Protein AF-A0A941HY91-F1 (afdb_monomer)

InterPro domains:
  IPR002146 ATP synthase, F0 complex, subunit b/b', bacterial/chloroplast [MF_01398] (27-167)
  IPR002146 ATP synthase, F0 complex, subunit b/b', bacterial/chloroplast [PF00430] (36-164)
  IPR050059 ATP synthase B chain [PTHR33445] (35-171)

Radius of gyration: 71.32 Å; Cα contacts (8 Å, |Δi|>4): 20; chains: 1; bounding box: 156×49×178 Å

Structure (mmCIF, N/CA/C/O backbone):
data_AF-A0A941HY91-F1
#
_entry.id   AF-A0A941HY91-F1
#
loop_
_atom_site.group_PDB
_atom_site.id
_atom_site.type_symbol
_atom_site.label_atom_id
_atom_site.label_alt_id
_atom_site.label_comp_id
_atom_site.label_asym_id
_atom_site.label_entity_id
_atom_site.label_seq_id
_atom_site.pdbx_PDB_ins_code
_atom_site.Cartn_x
_atom_site.Cartn_y
_atom_site.Cartn_z
_atom_site.occupancy
_atom_site.B_iso_or_equiv
_atom_site.auth_seq_id
_atom_site.auth_comp_id
_atom_site.auth_asym_id
_atom_site.auth_atom_id
_atom_site.pdbx_PDB_model_num
ATOM 1 N N . MET A 1 1 ? 98.495 40.345 -69.409 1.00 40.50 1 MET A N 1
ATOM 2 C CA . MET A 1 1 ? 99.257 39.123 -69.751 1.00 40.50 1 MET A CA 1
ATOM 3 C C . MET A 1 1 ? 99.454 38.389 -68.428 1.00 40.50 1 MET A C 1
ATOM 5 O O . MET A 1 1 ? 100.057 38.995 -67.561 1.00 40.50 1 MET A O 1
ATOM 9 N N . ALA A 1 2 ? 98.879 37.231 -68.111 1.00 38.88 2 ALA A N 1
ATOM 10 C CA . ALA A 1 2 ? 98.386 36.113 -68.909 1.00 38.88 2 ALA A CA 1
ATOM 11 C C . ALA A 1 2 ? 97.228 35.389 -68.172 1.00 38.88 2 ALA A C 1
ATOM 13 O O . ALA A 1 2 ? 97.227 35.339 -66.946 1.00 38.88 2 ALA A O 1
ATOM 14 N N . GLU A 1 3 ? 96.279 34.829 -68.922 1.00 50.84 3 GLU A N 1
ATOM 15 C CA . GLU A 1 3 ? 95.470 33.651 -68.525 1.00 50.84 3 GLU A CA 1
ATOM 16 C C . GLU A 1 3 ? 96.183 32.371 -69.073 1.00 50.84 3 GLU A C 1
ATOM 18 O O . GLU A 1 3 ? 97.158 32.597 -69.805 1.00 50.84 3 GLU A O 1
ATOM 23 N N . PRO A 1 4 ? 95.774 31.075 -68.875 1.00 57.28 4 PRO A N 1
ATOM 24 C CA . PRO A 1 4 ? 94.418 30.566 -68.543 1.00 57.28 4 PRO A CA 1
ATOM 25 C C . PRO A 1 4 ? 94.270 29.150 -67.866 1.00 57.28 4 PRO A C 1
ATOM 27 O O . PRO A 1 4 ? 95.255 28.494 -67.547 1.00 57.28 4 PRO A O 1
ATOM 30 N N . VAL A 1 5 ? 92.994 28.697 -67.764 1.00 45.06 5 VAL A N 1
ATOM 31 C CA . VAL A 1 5 ? 92.390 27.316 -67.704 1.00 45.06 5 VAL A CA 1
ATOM 32 C C . VAL A 1 5 ? 92.717 26.361 -66.526 1.00 45.06 5 VAL A C 1
ATOM 34 O O . VAL A 1 5 ? 93.758 26.504 -65.910 1.00 45.06 5 VAL A O 1
ATOM 37 N N . THR A 1 6 ? 91.926 25.363 -66.075 1.00 42.25 6 THR A N 1
ATOM 38 C CA . THR A 1 6 ? 90.779 24.502 -66.522 1.00 42.25 6 THR A CA 1
ATOM 39 C C . THR A 1 6 ? 90.296 23.731 -65.254 1.00 42.25 6 THR A C 1
ATOM 41 O O . THR A 1 6 ? 91.099 23.563 -64.344 1.00 42.25 6 THR A O 1
ATOM 44 N N . GLU A 1 7 ? 89.041 23.312 -65.018 1.00 36.31 7 GLU A N 1
ATOM 45 C CA . GLU A 1 7 ? 88.329 22.057 -65.410 1.00 36.31 7 GLU A CA 1
ATOM 46 C C . GLU A 1 7 ? 87.242 21.851 -64.304 1.00 36.31 7 GLU A C 1
ATOM 48 O O . GLU A 1 7 ? 87.472 22.262 -63.172 1.00 36.31 7 GLU A O 1
ATOM 53 N N . ALA A 1 8 ? 86.041 21.285 -64.443 1.00 34.91 8 ALA A N 1
ATOM 54 C CA . ALA A 1 8 ? 85.469 20.378 -65.422 1.00 34.91 8 ALA A CA 1
ATOM 55 C C . ALA A 1 8 ? 83.960 20.664 -65.578 1.00 34.91 8 ALA A C 1
ATOM 57 O O . ALA A 1 8 ? 83.207 20.712 -64.604 1.00 34.91 8 ALA A O 1
ATOM 58 N N . ALA A 1 9 ? 83.525 20.834 -66.825 1.00 31.94 9 ALA A N 1
ATOM 59 C CA . ALA A 1 9 ? 82.124 20.918 -67.207 1.00 31.94 9 ALA A CA 1
ATOM 60 C C . ALA A 1 9 ? 81.547 19.504 -67.376 1.00 31.94 9 ALA A C 1
ATOM 62 O O . ALA A 1 9 ? 82.084 18.690 -68.126 1.00 31.94 9 ALA A O 1
ATOM 63 N N . HIS A 1 10 ? 80.431 19.226 -66.701 1.00 36.72 10 HIS A N 1
ATOM 64 C CA . HIS A 1 10 ? 79.624 18.035 -66.942 1.00 36.72 10 HIS A CA 1
ATOM 65 C C . HIS A 1 10 ? 78.953 18.159 -68.317 1.00 36.72 10 HIS A C 1
ATOM 67 O O . HIS A 1 10 ? 78.062 18.984 -68.523 1.00 36.72 10 HIS A O 1
ATOM 73 N N . ALA A 1 11 ? 79.401 17.334 -69.258 1.00 33.12 11 ALA A N 1
ATOM 74 C CA . ALA A 1 11 ? 78.770 17.160 -70.553 1.00 33.12 11 ALA A CA 1
ATOM 75 C C . ALA A 1 11 ? 77.432 16.421 -70.385 1.00 33.12 11 ALA A C 1
ATOM 77 O O . ALA A 1 11 ? 77.403 15.223 -70.111 1.00 33.12 11 ALA A O 1
ATOM 78 N N . VAL A 1 12 ? 76.318 17.127 -70.589 1.00 36.03 12 VAL A N 1
ATOM 79 C CA . VAL A 1 12 ? 75.060 16.506 -71.016 1.00 36.03 12 VAL A CA 1
ATOM 80 C C . VAL A 1 12 ? 75.024 16.623 -72.531 1.00 36.03 12 VAL A C 1
ATOM 82 O O . VAL A 1 12 ? 74.855 17.705 -73.090 1.00 36.03 12 VAL A O 1
ATOM 85 N N . ALA A 1 13 ? 75.267 15.488 -73.180 1.00 33.69 13 ALA A N 1
ATOM 86 C CA . ALA A 1 13 ? 75.118 15.322 -74.611 1.00 33.69 13 ALA A CA 1
ATOM 87 C C . ALA A 1 13 ? 73.683 15.676 -75.021 1.00 33.69 13 ALA A C 1
ATOM 89 O O . ALA A 1 13 ? 72.713 15.156 -74.468 1.00 33.69 13 ALA A O 1
ATOM 90 N N . GLY A 1 14 ? 73.572 16.589 -75.982 1.00 36.09 14 GLY A N 1
ATOM 91 C CA . GLY A 1 14 ? 72.310 16.966 -76.587 1.00 36.09 14 GLY A CA 1
ATOM 92 C C . GLY A 1 14 ? 71.770 15.886 -77.519 1.00 36.09 14 GLY A C 1
ATOM 93 O O . GLY A 1 14 ? 72.517 15.206 -78.220 1.00 36.09 14 GLY A O 1
ATOM 94 N N . ALA A 1 15 ? 70.447 15.820 -77.583 1.00 30.89 15 ALA A N 1
ATOM 95 C CA . ALA A 1 15 ? 69.725 15.410 -78.773 1.00 30.89 15 ALA A CA 1
ATOM 96 C C . ALA A 1 15 ? 68.649 16.473 -79.016 1.00 30.89 15 ALA A C 1
ATOM 98 O O . ALA A 1 15 ? 67.695 16.596 -78.251 1.00 30.89 15 ALA A O 1
ATOM 99 N N . ALA A 1 16 ? 68.859 17.292 -80.045 1.00 40.28 16 ALA A N 1
ATOM 100 C CA . ALA A 1 16 ? 67.840 18.186 -80.567 1.00 40.28 16 ALA A CA 1
ATOM 101 C C . ALA A 1 16 ? 66.828 17.356 -81.370 1.00 40.28 16 ALA A C 1
ATOM 103 O O . ALA A 1 16 ? 67.223 16.580 -82.240 1.00 40.28 16 ALA A O 1
ATOM 104 N N . VAL A 1 17 ? 65.537 17.544 -81.097 1.00 40.66 17 VAL A N 1
ATOM 105 C CA . VAL A 1 17 ? 64.453 17.163 -82.008 1.00 40.66 17 VAL A CA 1
ATOM 106 C C . VAL A 1 17 ? 63.657 18.428 -82.313 1.00 40.66 17 VAL A C 1
ATOM 108 O O . VAL A 1 17 ? 63.289 19.175 -81.409 1.00 40.66 17 VAL A O 1
ATOM 111 N N . GLU A 1 18 ? 63.490 18.677 -83.609 1.00 38.12 18 GLU A N 1
ATOM 112 C CA . GLU A 1 18 ? 62.866 19.849 -84.214 1.00 38.12 18 GLU A CA 1
ATOM 113 C C . GLU A 1 18 ? 61.404 20.078 -83.807 1.00 38.12 18 GLU A C 1
ATOM 115 O O . GLU A 1 18 ? 60.610 19.148 -83.664 1.00 38.12 18 GLU A O 1
ATOM 120 N N . HIS A 1 19 ? 61.046 21.360 -83.710 1.00 45.59 19 HIS A N 1
ATOM 121 C CA . HIS A 1 19 ? 59.695 21.860 -83.488 1.00 45.59 19 HIS A CA 1
ATOM 122 C C . HIS A 1 19 ? 58.933 22.022 -84.815 1.00 45.59 19 HIS A C 1
ATOM 124 O O . HIS A 1 19 ? 59.211 22.935 -85.591 1.00 45.59 19 HIS A O 1
ATOM 130 N N . GLY A 1 20 ? 57.919 21.180 -85.038 1.00 39.66 20 GLY A N 1
ATOM 131 C CA . GLY A 1 20 ? 56.879 21.392 -86.050 1.00 39.66 20 GLY A CA 1
ATOM 132 C C . GLY A 1 20 ? 55.785 22.342 -85.544 1.00 39.66 20 GLY A C 1
ATOM 133 O O . GLY A 1 20 ? 55.382 22.279 -84.385 1.00 39.66 20 GLY A O 1
ATOM 134 N N . SER A 1 21 ? 55.327 23.250 -86.405 1.00 50.50 21 SER A N 1
ATOM 135 C CA . SER A 1 21 ? 54.394 24.331 -86.082 1.00 50.50 21 SER A CA 1
ATOM 136 C C . SER A 1 21 ? 52.995 23.841 -85.679 1.00 50.50 21 SER A C 1
ATOM 138 O O . SER A 1 21 ? 52.310 23.167 -86.444 1.00 50.50 21 SER A O 1
ATOM 140 N N . GLY A 1 22 ? 52.527 24.266 -84.498 1.00 56.22 22 GLY A N 1
ATOM 141 C CA . GLY A 1 22 ? 51.111 24.168 -84.131 1.00 56.22 22 GLY A CA 1
ATOM 142 C C . GLY A 1 22 ? 50.818 24.110 -82.632 1.00 56.22 22 GLY A C 1
ATOM 143 O O . GLY A 1 22 ? 50.443 23.062 -82.128 1.00 56.22 22 GLY A O 1
ATOM 144 N N . GLY A 1 23 ? 50.903 25.249 -81.936 1.00 63.03 23 GLY A N 1
ATOM 145 C CA . GLY A 1 23 ? 50.366 25.415 -80.576 1.00 63.03 23 GLY A CA 1
ATOM 146 C C . GLY A 1 23 ? 51.400 25.332 -79.449 1.00 63.03 23 GLY A C 1
ATOM 147 O O . GLY A 1 23 ? 52.483 24.781 -79.608 1.00 63.03 23 GLY A O 1
ATOM 148 N N . LEU A 1 24 ? 51.072 25.942 -78.303 1.00 70.00 24 LEU A N 1
ATOM 149 C CA . LEU A 1 24 ? 51.890 25.883 -77.087 1.00 70.00 24 LEU A CA 1
ATOM 150 C C . LEU A 1 24 ? 52.231 24.410 -76.773 1.00 70.00 24 LEU A C 1
ATOM 152 O O . LEU A 1 24 ? 51.298 23.614 -76.688 1.00 70.00 24 LEU A O 1
ATOM 156 N N . PRO A 1 25 ? 53.504 24.038 -76.525 1.00 67.25 25 PRO A N 1
ATOM 157 C CA . PRO A 1 25 ? 53.933 22.638 -76.358 1.00 67.25 25 PRO A CA 1
ATOM 158 C C . PRO A 1 25 ? 53.289 21.904 -75.166 1.00 67.25 25 PRO A C 1
ATOM 160 O O . PRO A 1 25 ? 53.437 20.698 -75.019 1.00 67.25 25 PRO A O 1
ATOM 163 N N . GLN A 1 26 ? 52.542 22.615 -74.318 1.00 62.12 26 GLN A N 1
ATOM 164 C CA . GLN A 1 26 ? 51.732 22.035 -73.247 1.00 62.12 26 GLN A CA 1
ATOM 165 C C . GLN A 1 26 ? 50.358 21.497 -73.718 1.00 62.12 26 GLN A C 1
ATOM 167 O O . GLN A 1 26 ? 49.765 20.675 -73.021 1.00 62.12 26 GLN A O 1
ATOM 172 N N . PHE A 1 27 ? 49.865 21.915 -74.894 1.00 69.25 27 PHE A N 1
ATOM 173 C CA . PHE A 1 27 ? 48.588 21.469 -75.478 1.00 69.25 27 PHE A CA 1
ATOM 174 C C . PHE A 1 27 ? 48.785 20.380 -76.540 1.00 69.25 27 PHE A C 1
ATOM 176 O O . PHE A 1 27 ? 47.870 20.101 -77.312 1.00 69.25 27 PHE A O 1
ATOM 183 N N . ASP A 1 28 ? 49.959 19.748 -76.592 1.00 70.50 28 ASP A N 1
ATOM 184 C CA . ASP A 1 28 ? 50.170 18.600 -77.466 1.00 70.50 28 ASP A CA 1
ATOM 185 C C . ASP A 1 28 ? 49.335 17.408 -76.963 1.00 70.50 28 ASP A C 1
ATOM 187 O O . ASP A 1 28 ? 49.656 16.763 -75.958 1.00 70.50 28 ASP A O 1
ATOM 191 N N . LEU A 1 29 ? 48.217 17.157 -77.651 1.00 71.62 29 LEU A N 1
ATOM 192 C CA . LEU A 1 29 ? 47.240 16.113 -77.337 1.00 71.62 29 LEU A CA 1
ATOM 193 C C . LEU A 1 29 ? 47.760 14.700 -77.653 1.00 71.62 29 LEU A C 1
ATOM 195 O O . LEU A 1 29 ? 47.122 13.726 -77.251 1.00 71.62 29 LEU A O 1
ATOM 199 N N . ALA A 1 30 ? 48.903 14.549 -78.333 1.00 76.69 30 ALA A N 1
ATOM 200 C CA . ALA A 1 30 ? 49.431 13.237 -78.717 1.00 76.69 30 ALA A CA 1
ATOM 201 C C . ALA A 1 30 ? 49.843 12.369 -77.509 1.00 76.69 30 ALA A C 1
ATOM 203 O O . ALA A 1 30 ? 49.769 11.142 -77.571 1.00 76.69 30 ALA A O 1
ATOM 204 N N . GLN A 1 31 ? 50.214 12.990 -76.385 1.00 73.69 31 GLN A N 1
ATOM 205 C CA . GLN A 1 31 ? 50.609 12.308 -75.138 1.00 73.69 31 GLN A CA 1
ATOM 206 C C . GLN A 1 31 ? 49.452 12.085 -74.143 1.00 73.69 31 GLN A C 1
ATOM 208 O O . GLN A 1 31 ? 49.594 11.348 -73.164 1.00 73.69 31 GLN A O 1
ATOM 213 N N . TRP A 1 32 ? 48.281 12.683 -74.386 1.00 79.69 32 TRP A N 1
ATOM 214 C CA . TRP A 1 32 ? 47.112 12.580 -73.503 1.00 79.69 32 TRP A CA 1
ATOM 215 C C . TRP A 1 32 ? 46.523 11.161 -73.386 1.00 79.69 32 TRP A C 1
ATOM 217 O O . TRP A 1 32 ? 46.106 10.799 -72.283 1.00 79.69 32 TRP A O 1
ATOM 227 N N . PRO A 1 33 ? 46.507 10.311 -74.436 1.00 85.62 33 PRO A N 1
ATOM 228 C CA . PRO A 1 33 ? 45.975 8.953 -74.327 1.00 85.62 33 PRO A CA 1
ATOM 229 C C . PRO A 1 33 ? 46.695 8.098 -73.276 1.00 85.62 33 PRO A C 1
ATOM 231 O O . PRO A 1 33 ? 46.038 7.391 -72.514 1.00 85.62 33 PRO A O 1
ATOM 234 N N . GLY A 1 34 ? 48.026 8.201 -73.175 1.00 87.00 34 GLY A N 1
ATOM 235 C CA . GLY A 1 34 ? 48.807 7.471 -72.168 1.00 87.00 34 GLY A CA 1
ATOM 236 C C . GLY A 1 34 ? 48.461 7.895 -70.738 1.00 87.00 34 GLY A C 1
ATOM 237 O O . GLY A 1 34 ? 48.245 7.047 -69.870 1.00 87.00 34 GLY A O 1
ATOM 238 N N . GLN A 1 35 ? 48.307 9.204 -70.513 1.00 85.44 35 GLN A N 1
ATOM 239 C CA . GLN A 1 35 ? 47.883 9.757 -69.224 1.00 85.44 35 GLN A CA 1
ATOM 240 C C . GLN A 1 35 ? 46.462 9.313 -68.846 1.00 85.44 35 GLN A C 1
ATOM 242 O O . GLN A 1 35 ? 46.204 8.979 -67.689 1.00 85.44 35 GLN A O 1
ATOM 247 N N . MET A 1 36 ? 45.543 9.263 -69.814 1.00 90.56 36 MET A N 1
ATOM 248 C CA . MET A 1 36 ? 44.168 8.806 -69.593 1.00 90.56 36 MET A CA 1
ATOM 249 C C . MET A 1 36 ? 44.107 7.317 -69.241 1.00 90.56 36 MET A C 1
ATOM 251 O O . MET A 1 36 ? 43.364 6.944 -68.334 1.00 90.56 36 MET A O 1
ATOM 255 N N . VAL A 1 37 ? 44.915 6.469 -69.889 1.00 91.88 37 VAL A N 1
ATOM 256 C CA . VAL A 1 37 ? 45.016 5.040 -69.539 1.00 91.88 37 VAL A CA 1
ATOM 257 C C . VAL A 1 37 ? 45.509 4.869 -68.102 1.00 91.88 37 VAL A C 1
ATOM 259 O O . VAL A 1 37 ? 44.910 4.117 -67.334 1.00 91.88 37 VAL A O 1
ATOM 262 N N . TRP A 1 38 ? 46.547 5.604 -67.696 1.00 90.69 38 TRP A N 1
ATOM 263 C CA . TRP A 1 38 ? 47.049 5.540 -66.321 1.00 90.69 38 TRP A CA 1
ATOM 264 C C . TRP A 1 38 ? 46.036 6.070 -65.294 1.00 90.69 38 TRP A C 1
ATOM 266 O O . TRP A 1 38 ? 45.859 5.471 -64.230 1.00 90.69 38 TRP A O 1
ATOM 276 N N . MET A 1 39 ? 45.300 7.135 -65.631 1.00 94.62 39 MET A N 1
ATOM 277 C CA . MET A 1 39 ? 44.194 7.622 -64.805 1.00 94.62 39 MET A CA 1
ATOM 278 C C . MET A 1 39 ? 43.075 6.605 -64.657 1.00 94.62 39 MET A C 1
ATOM 280 O O . MET A 1 39 ? 42.596 6.410 -63.545 1.00 94.62 39 MET A O 1
ATOM 284 N N . LEU A 1 40 ? 42.697 5.912 -65.729 1.00 95.19 40 LEU A N 1
ATOM 285 C CA . LEU A 1 40 ? 41.698 4.849 -65.659 1.00 95.19 40 LEU A CA 1
ATOM 286 C C . LEU A 1 40 ? 42.164 3.681 -64.785 1.00 95.19 40 LEU A C 1
ATOM 288 O O . LEU A 1 40 ? 41.354 3.131 -64.042 1.00 95.19 40 LEU A O 1
ATOM 292 N N . ILE A 1 41 ? 43.454 3.333 -64.816 1.00 95.38 41 ILE A N 1
ATOM 293 C CA . ILE A 1 41 ? 44.020 2.288 -63.950 1.00 95.38 41 ILE A CA 1
ATOM 294 C C . ILE A 1 41 ? 43.928 2.702 -62.476 1.00 95.38 41 ILE A C 1
ATOM 296 O O . ILE A 1 41 ? 43.358 1.966 -61.669 1.00 95.38 41 ILE A O 1
ATOM 300 N N . ILE A 1 42 ? 44.441 3.884 -62.116 1.00 95.25 42 ILE A N 1
ATOM 301 C CA . ILE A 1 42 ? 44.401 4.371 -60.726 1.00 95.25 42 ILE A CA 1
ATOM 302 C C . ILE A 1 42 ? 42.955 4.550 -60.262 1.00 95.25 42 ILE A C 1
ATOM 304 O O . ILE A 1 42 ? 42.600 4.118 -59.165 1.00 95.25 42 ILE A O 1
ATOM 308 N N . PHE A 1 43 ? 42.110 5.147 -61.101 1.00 95.88 43 PHE A N 1
ATOM 309 C CA . PHE A 1 43 ? 40.695 5.332 -60.812 1.00 95.88 43 PHE A CA 1
ATOM 310 C C . PHE A 1 43 ? 39.990 3.992 -60.606 1.00 95.88 43 PHE A C 1
ATOM 312 O O . PHE A 1 43 ? 39.243 3.849 -59.645 1.00 95.88 43 PHE A O 1
ATOM 319 N N . GLY A 1 44 ? 40.263 2.989 -61.444 1.00 96.44 44 GLY A N 1
ATOM 320 C CA . GLY A 1 44 ? 39.707 1.645 -61.301 1.00 96.44 44 GLY A CA 1
ATOM 321 C C . GLY A 1 44 ? 40.113 0.977 -59.986 1.00 96.44 44 GLY A C 1
ATOM 322 O O . GLY A 1 44 ? 39.259 0.430 -59.287 1.00 96.44 44 GLY A O 1
ATOM 323 N N . ILE A 1 45 ? 41.391 1.081 -59.603 1.00 95.62 45 ILE A N 1
ATOM 324 C CA . ILE A 1 45 ? 41.893 0.565 -58.318 1.00 95.62 45 ILE A CA 1
ATOM 325 C C . ILE A 1 45 ? 41.199 1.276 -57.147 1.00 95.62 45 ILE A C 1
ATOM 327 O O . ILE A 1 45 ? 40.704 0.619 -56.227 1.00 95.62 45 ILE A O 1
ATOM 331 N N . LEU A 1 46 ? 41.124 2.609 -57.184 1.00 95.56 46 LEU A N 1
ATOM 332 C CA . LEU A 1 46 ? 40.505 3.405 -56.124 1.00 95.56 46 LEU A CA 1
ATOM 333 C C . LEU A 1 46 ? 38.997 3.134 -56.021 1.00 95.56 46 LEU A C 1
ATOM 335 O O . LEU A 1 46 ? 38.475 2.970 -54.918 1.00 95.56 46 LEU A O 1
ATOM 339 N N . PHE A 1 47 ? 38.309 3.031 -57.160 1.00 95.50 47 PHE A N 1
ATOM 340 C CA . PHE A 1 47 ? 36.889 2.702 -57.250 1.00 95.50 47 PHE A CA 1
ATOM 341 C C . PHE A 1 47 ? 36.603 1.324 -56.656 1.00 95.50 47 PHE A C 1
ATOM 343 O O . PHE A 1 47 ? 35.685 1.182 -55.847 1.00 95.50 47 PHE A O 1
ATOM 350 N N . PHE A 1 48 ? 37.413 0.318 -56.998 1.00 96.00 48 PHE A N 1
ATOM 351 C CA . PHE A 1 48 ? 37.272 -1.021 -56.434 1.00 96.00 48 PHE A CA 1
ATOM 352 C C . PHE A 1 48 ? 37.462 -1.011 -54.912 1.00 96.00 48 PHE A C 1
ATOM 354 O O . PHE A 1 48 ? 36.665 -1.609 -54.186 1.00 96.00 48 PHE A O 1
ATOM 361 N N . LEU A 1 49 ? 38.463 -0.280 -54.412 1.00 95.06 49 LEU A N 1
ATOM 362 C CA . LEU A 1 49 ? 38.704 -0.148 -52.977 1.00 95.06 49 LEU A CA 1
ATOM 363 C C . LEU A 1 49 ? 37.534 0.556 -52.265 1.00 95.06 49 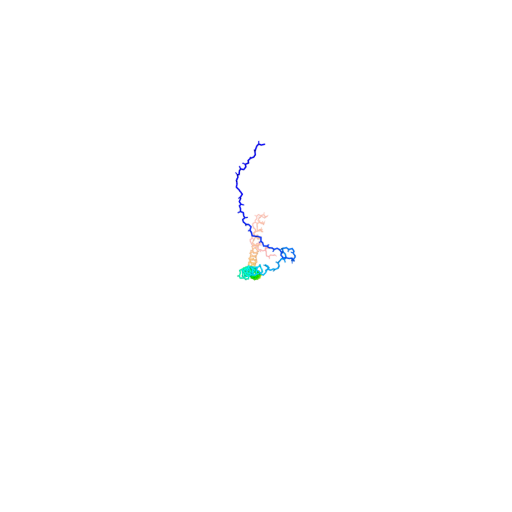LEU A C 1
ATOM 365 O O . LEU A 1 49 ? 37.076 0.088 -51.222 1.00 95.06 49 LEU A O 1
ATOM 369 N N . PHE A 1 50 ? 36.997 1.634 -52.842 1.00 94.31 50 PHE A N 1
ATOM 370 C CA . PHE A 1 50 ? 35.822 2.333 -52.310 1.00 94.31 50 PHE A CA 1
ATOM 371 C C . PHE A 1 50 ? 34.581 1.449 -52.279 1.00 94.31 50 PHE A C 1
ATOM 373 O O . PHE A 1 50 ? 33.945 1.316 -51.231 1.00 94.31 50 PHE A O 1
ATOM 380 N N . SER A 1 51 ? 34.276 0.805 -53.404 1.00 93.75 51 SER A N 1
ATOM 381 C CA . SER A 1 51 ? 33.113 -0.064 -53.554 1.00 93.75 51 SER A CA 1
ATOM 382 C C . SER A 1 51 ? 33.171 -1.262 -52.604 1.00 93.75 51 SER A C 1
ATOM 384 O O . SER A 1 51 ? 32.179 -1.583 -51.950 1.00 93.75 51 SER A O 1
ATOM 386 N N . LYS 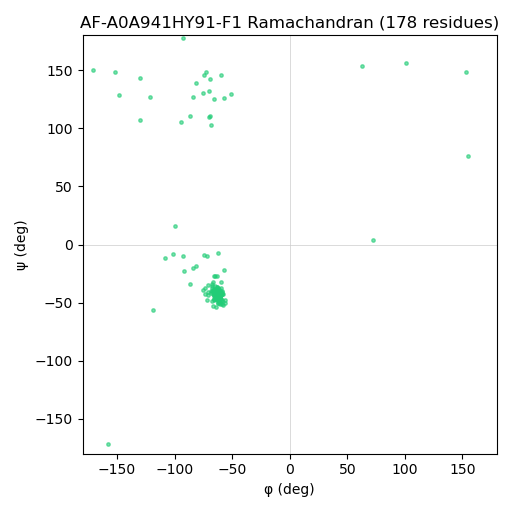A 1 52 ? 34.337 -1.908 -52.478 1.00 92.06 52 LYS A N 1
ATOM 387 C CA . LYS A 1 52 ? 34.463 -3.170 -51.739 1.00 92.06 52 LYS A CA 1
ATOM 388 C C . LYS A 1 52 ? 34.825 -3.005 -50.265 1.00 92.06 52 LYS A C 1
ATOM 390 O O . LYS A 1 52 ? 34.556 -3.924 -49.493 1.00 92.06 52 LYS A O 1
ATOM 395 N N . VAL A 1 53 ? 35.439 -1.889 -49.866 1.00 92.44 53 VAL A N 1
ATOM 396 C CA . VAL A 1 53 ? 35.944 -1.693 -48.495 1.00 92.44 53 VAL A CA 1
ATOM 397 C C . VAL A 1 53 ? 35.264 -0.517 -47.804 1.00 92.44 53 VAL A C 1
ATOM 399 O O . VAL A 1 53 ? 34.672 -0.709 -46.745 1.00 92.44 53 VAL A O 1
ATOM 402 N N . PHE A 1 54 ? 35.308 0.686 -48.378 1.00 92.12 54 PHE A N 1
ATOM 403 C CA . PHE A 1 54 ? 34.828 1.886 -47.680 1.00 92.12 54 PHE A CA 1
ATOM 404 C C . PHE A 1 54 ? 33.301 1.929 -47.545 1.00 92.12 54 PHE A C 1
ATOM 406 O O . PHE A 1 54 ? 32.794 2.135 -46.441 1.00 92.12 54 PHE A O 1
ATOM 413 N N . VAL A 1 55 ? 32.567 1.674 -48.633 1.00 92.75 55 VAL A N 1
ATOM 414 C CA . VAL A 1 55 ? 31.094 1.649 -48.632 1.00 92.75 55 VAL A CA 1
ATOM 415 C C . VAL A 1 55 ? 30.525 0.618 -47.643 1.00 92.75 55 VAL A C 1
ATOM 417 O O . VAL A 1 55 ? 29.723 1.017 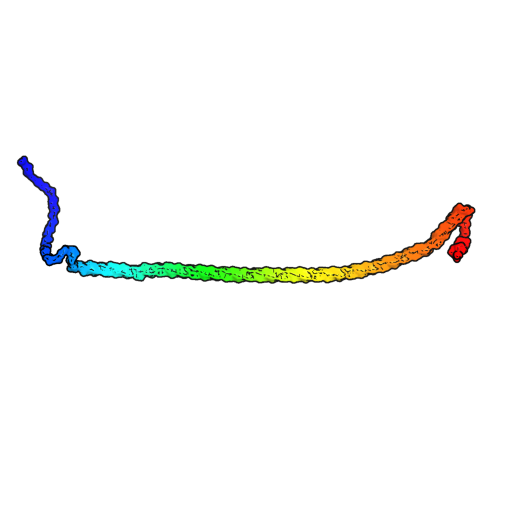-46.796 1.00 92.75 55 VAL A O 1
ATOM 420 N N . PRO A 1 56 ? 30.941 -0.668 -47.645 1.00 93.31 56 PRO A N 1
ATOM 421 C CA . PRO A 1 56 ? 30.391 -1.641 -46.699 1.00 93.31 56 PRO A CA 1
ATOM 422 C C . PRO A 1 56 ? 30.770 -1.350 -45.243 1.00 93.31 56 PRO A C 1
ATOM 424 O O . PRO A 1 56 ? 29.970 -1.601 -44.345 1.00 93.31 56 PRO A O 1
ATOM 427 N N . LYS A 1 57 ? 31.957 -0.786 -44.977 1.00 91.69 57 LYS A N 1
ATOM 428 C CA . LYS A 1 57 ? 32.350 -0.386 -43.613 1.00 91.69 57 LYS A CA 1
ATOM 429 C C . LYS A 1 57 ? 31.478 0.748 -43.069 1.00 91.69 57 LYS A C 1
ATOM 431 O O . LYS A 1 57 ? 31.123 0.732 -41.889 1.00 91.69 57 LYS A O 1
ATOM 436 N N . LEU A 1 58 ? 31.118 1.709 -43.920 1.00 91.12 58 LEU A N 1
ATOM 437 C CA . LEU A 1 58 ? 30.227 2.801 -43.541 1.00 91.12 58 LEU A CA 1
ATOM 438 C C . LEU A 1 58 ? 28.786 2.306 -43.354 1.00 91.12 58 LEU A C 1
ATOM 440 O O . LEU A 1 58 ? 28.169 2.635 -42.342 1.00 91.12 58 LEU A O 1
ATOM 444 N N . GLY A 1 59 ? 28.297 1.459 -44.267 1.00 92.44 59 GLY A N 1
ATOM 445 C CA . GLY A 1 59 ? 26.977 0.827 -44.169 1.00 92.44 59 GLY A CA 1
ATOM 446 C C . GLY A 1 59 ? 26.800 0.045 -42.867 1.00 92.44 59 GLY A C 1
ATOM 447 O O . GLY A 1 59 ? 25.876 0.328 -42.112 1.00 92.44 59 GLY A O 1
ATOM 448 N N . GLY A 1 60 ? 27.756 -0.827 -42.526 1.00 93.62 60 GLY A N 1
ATOM 449 C CA . GLY A 1 60 ? 27.694 -1.603 -41.282 1.00 93.62 60 GLY A CA 1
ATOM 450 C C . GLY A 1 60 ? 27.735 -0.747 -40.008 1.00 93.62 60 GLY A C 1
ATOM 451 O O . GLY A 1 60 ? 27.187 -1.140 -38.985 1.00 93.62 60 GLY A O 1
ATOM 452 N N . THR A 1 61 ? 28.342 0.445 -40.049 1.00 94.00 61 THR A N 1
ATOM 453 C CA . THR A 1 61 ? 28.324 1.371 -38.899 1.00 94.00 61 THR A CA 1
ATOM 454 C C . THR A 1 61 ? 26.959 2.034 -38.724 1.00 94.00 61 THR A C 1
ATOM 456 O O . THR A 1 61 ? 26.534 2.266 -37.592 1.00 94.00 61 THR A O 1
ATOM 459 N N . ILE A 1 62 ? 26.288 2.370 -39.827 1.00 95.25 62 ILE A N 1
ATOM 460 C CA . ILE A 1 62 ? 24.942 2.954 -39.799 1.00 95.25 62 ILE A CA 1
ATOM 461 C C . ILE A 1 62 ? 23.949 1.910 -39.289 1.00 95.25 62 ILE A C 1
ATOM 463 O O . ILE A 1 62 ? 23.234 2.190 -38.331 1.00 95.25 62 ILE A O 1
ATOM 467 N N . GLU A 1 63 ? 23.994 0.701 -39.846 1.00 95.38 63 GLU A N 1
ATOM 468 C CA . GLU A 1 63 ? 23.143 -0.423 -39.443 1.00 95.38 63 GLU A CA 1
ATOM 469 C C . GLU A 1 63 ? 23.342 -0.770 -37.961 1.00 95.38 63 GLU A C 1
ATOM 471 O O . GLU A 1 63 ? 22.387 -0.772 -37.196 1.00 95.38 63 GLU A O 1
ATOM 476 N N . ALA A 1 64 ? 24.590 -0.884 -37.487 1.00 95.56 64 ALA A N 1
ATOM 477 C CA . ALA A 1 64 ? 24.863 -1.141 -36.070 1.00 95.56 64 ALA A CA 1
ATOM 478 C C . ALA A 1 64 ? 24.315 -0.050 -35.128 1.00 95.56 64 ALA A C 1
ATOM 480 O O . ALA A 1 64 ? 23.962 -0.333 -33.980 1.00 95.56 64 ALA A O 1
ATOM 481 N N . ARG A 1 65 ? 24.269 1.214 -35.572 1.00 96.38 65 ARG A N 1
ATOM 482 C CA . ARG A 1 65 ? 23.658 2.298 -34.789 1.00 96.38 65 ARG A CA 1
ATOM 483 C C . ARG A 1 65 ? 22.141 2.201 -34.800 1.00 96.38 65 ARG A C 1
ATOM 485 O O . ARG A 1 65 ? 21.537 2.406 -33.753 1.00 96.38 65 ARG A O 1
ATOM 492 N N . GLU A 1 66 ? 21.545 1.911 -35.947 1.00 96.50 66 GLU A N 1
ATOM 493 C CA . GLU A 1 66 ? 20.100 1.732 -36.085 1.00 96.50 66 GLU A CA 1
ATOM 494 C C . GLU A 1 66 ? 19.602 0.542 -35.253 1.00 96.50 66 GLU A C 1
ATOM 496 O O . GLU A 1 66 ? 18.655 0.687 -34.477 1.00 96.50 66 GLU A O 1
ATOM 501 N N . ASP A 1 67 ? 20.309 -0.585 -35.301 1.00 97.06 67 ASP A N 1
ATOM 502 C CA . ASP A 1 67 ? 20.043 -1.770 -34.482 1.00 97.06 67 ASP A CA 1
ATOM 503 C C . ASP A 1 67 ? 20.160 -1.464 -32.991 1.00 97.06 67 ASP A C 1
ATOM 505 O O . ASP A 1 67 ? 19.310 -1.853 -32.190 1.00 97.06 67 ASP A O 1
ATOM 509 N N . ARG A 1 68 ? 21.191 -0.711 -32.596 1.00 97.06 68 ARG A N 1
ATOM 510 C CA . ARG A 1 68 ? 21.358 -0.312 -31.199 1.00 97.06 68 ARG A CA 1
ATOM 511 C C . ARG A 1 68 ? 20.240 0.616 -30.738 1.00 97.06 68 ARG A C 1
ATOM 513 O O . ARG A 1 68 ? 19.676 0.391 -29.677 1.00 97.06 68 ARG A O 1
ATOM 520 N N . ILE A 1 69 ? 19.898 1.635 -31.525 1.00 97.06 69 ILE A N 1
ATOM 521 C CA . ILE A 1 69 ? 18.833 2.586 -31.182 1.00 97.06 69 ILE A CA 1
ATOM 522 C C . ILE A 1 69 ? 17.482 1.871 -31.112 1.00 97.06 69 ILE A C 1
ATOM 524 O O . ILE A 1 69 ? 16.728 2.080 -30.163 1.00 97.06 69 ILE A O 1
ATOM 528 N N . SER A 1 70 ? 17.166 1.022 -32.089 1.00 96.94 70 SER A N 1
ATOM 529 C CA . SER A 1 70 ? 15.916 0.260 -32.097 1.00 96.94 70 SER A CA 1
ATOM 530 C C . SER A 1 70 ? 15.848 -0.725 -30.927 1.00 96.94 70 SER A C 1
ATOM 532 O O . SER A 1 70 ? 14.813 -0.799 -30.260 1.00 96.94 70 SER A O 1
ATOM 534 N N . GLY A 1 71 ? 16.959 -1.397 -30.610 1.00 97.88 71 GLY A N 1
ATOM 535 C CA . GLY A 1 71 ? 17.104 -2.256 -29.437 1.00 97.88 71 GLY A CA 1
ATOM 536 C C . GLY A 1 71 ? 16.918 -1.497 -28.123 1.00 97.88 71 GLY A C 1
ATOM 537 O O . GLY A 1 71 ? 16.136 -1.928 -27.275 1.00 97.88 71 GLY A O 1
ATOM 538 N N . ASP A 1 72 ? 17.556 -0.336 -27.977 1.00 97.31 72 ASP A N 1
ATOM 539 C CA . ASP A 1 72 ? 17.446 0.517 -26.790 1.00 97.31 72 ASP A CA 1
ATOM 540 C C . ASP A 1 72 ? 16.007 1.043 -26.619 1.00 97.31 72 ASP A C 1
ATOM 542 O O . ASP A 1 72 ? 15.463 1.022 -25.513 1.00 97.31 72 ASP A O 1
ATOM 546 N N . ILE A 1 73 ? 15.338 1.445 -27.708 1.00 97.88 73 ILE A N 1
ATOM 547 C CA . ILE A 1 73 ? 13.925 1.864 -27.682 1.00 97.88 73 ILE A CA 1
ATOM 548 C C . ILE A 1 73 ? 13.014 0.692 -27.303 1.00 97.88 73 ILE A C 1
ATOM 550 O O . ILE A 1 73 ? 12.092 0.870 -26.502 1.00 97.88 73 ILE A O 1
ATOM 554 N N . ALA A 1 74 ? 13.242 -0.499 -27.860 1.00 97.75 74 ALA A N 1
ATOM 555 C CA . ALA A 1 74 ? 12.458 -1.688 -27.536 1.00 97.75 74 ALA A CA 1
ATOM 556 C C . ALA A 1 74 ? 12.636 -2.088 -26.063 1.00 97.75 74 ALA A C 1
ATOM 558 O O . ALA A 1 74 ? 11.648 -2.343 -25.371 1.00 97.75 74 ALA A O 1
ATOM 559 N N . ALA A 1 75 ? 13.872 -2.066 -25.561 1.00 97.56 75 ALA A N 1
ATOM 560 C CA . ALA A 1 75 ? 14.181 -2.321 -24.159 1.00 97.56 75 ALA A CA 1
ATOM 561 C C . ALA A 1 75 ? 13.520 -1.284 -23.239 1.00 97.56 75 ALA A C 1
ATOM 563 O O . ALA A 1 75 ? 12.867 -1.660 -22.267 1.00 97.56 75 ALA A O 1
ATOM 564 N N . ALA A 1 76 ? 13.606 0.005 -23.576 1.00 97.44 76 ALA A N 1
ATOM 565 C CA . ALA A 1 76 ? 12.969 1.072 -22.808 1.00 97.44 76 ALA A CA 1
ATOM 566 C C . ALA A 1 76 ? 11.438 0.934 -22.778 1.00 97.44 76 ALA A C 1
ATOM 568 O O . ALA A 1 76 ? 10.823 1.111 -21.727 1.00 97.44 76 ALA A O 1
ATOM 569 N N . ARG A 1 77 ? 10.811 0.578 -23.909 1.00 97.25 77 ARG A N 1
ATOM 570 C CA . ARG A 1 77 ? 9.364 0.308 -23.969 1.00 97.25 77 ARG A CA 1
ATOM 571 C C . ARG A 1 77 ? 8.977 -0.877 -23.096 1.00 97.25 77 ARG A C 1
ATOM 573 O O . ARG A 1 77 ? 8.032 -0.752 -22.326 1.00 97.25 77 ARG A O 1
ATOM 580 N N . LYS A 1 78 ? 9.731 -1.974 -23.166 1.00 97.69 78 LYS A N 1
ATOM 581 C CA . LYS A 1 78 ? 9.498 -3.155 -22.330 1.00 97.69 78 LYS A CA 1
ATOM 582 C C . LYS A 1 78 ? 9.629 -2.825 -20.840 1.00 97.69 78 LYS A C 1
ATOM 584 O O . LYS A 1 78 ? 8.745 -3.165 -20.067 1.00 97.69 78 LYS A O 1
ATOM 589 N N . MET A 1 79 ? 10.677 -2.101 -20.443 1.00 96.81 79 MET A N 1
ATOM 590 C CA . MET A 1 79 ? 10.857 -1.664 -19.052 1.00 96.81 79 MET A CA 1
ATOM 591 C C . MET A 1 79 ? 9.723 -0.745 -18.583 1.00 96.81 79 MET A C 1
ATOM 593 O O . MET A 1 79 ? 9.273 -0.853 -17.443 1.00 96.81 79 MET A O 1
ATOM 597 N N . LYS A 1 80 ? 9.239 0.146 -19.456 1.00 97.50 80 LYS A N 1
ATOM 598 C CA . LYS A 1 80 ? 8.088 1.010 -19.167 1.00 97.50 80 LYS A CA 1
ATOM 599 C C . LYS A 1 80 ? 6.814 0.192 -18.963 1.00 97.50 80 LYS A C 1
ATOM 601 O O . LYS A 1 80 ? 6.119 0.417 -17.982 1.00 97.50 80 LYS A O 1
ATOM 606 N N . GLU A 1 81 ? 6.538 -0.761 -19.846 1.00 97.75 81 GLU A N 1
ATOM 607 C CA . GLU A 1 81 ? 5.369 -1.641 -19.748 1.00 97.75 81 GLU A CA 1
ATOM 608 C C . GLU A 1 81 ? 5.417 -2.511 -18.484 1.00 97.75 81 GLU A C 1
ATOM 610 O O . GLU A 1 81 ? 4.436 -2.582 -17.747 1.00 97.75 81 GLU A O 1
ATOM 615 N N . GLU A 1 82 ? 6.574 -3.099 -18.165 1.00 96.44 82 GLU A N 1
ATOM 616 C CA . GLU A 1 82 ? 6.774 -3.861 -16.927 1.00 96.44 82 GLU A CA 1
ATOM 617 C C . GLU A 1 82 ? 6.583 -2.982 -15.682 1.00 96.44 82 GLU A C 1
ATOM 619 O O . GLU A 1 82 ? 5.936 -3.404 -14.722 1.00 96.44 82 GLU A O 1
ATOM 624 N N . SER A 1 83 ? 7.092 -1.747 -15.698 1.00 96.69 83 SER A N 1
ATOM 625 C CA . SER A 1 83 ? 6.917 -0.797 -14.596 1.00 96.69 83 SER A CA 1
ATOM 626 C C . SER A 1 83 ? 5.458 -0.369 -14.425 1.00 96.69 83 SER A C 1
ATOM 628 O O . SER A 1 83 ? 4.969 -0.326 -13.297 1.00 96.69 83 SER A O 1
ATOM 630 N N . GLU A 1 84 ? 4.746 -0.092 -15.518 1.00 97.19 84 GLU A N 1
ATOM 631 C CA . GLU A 1 84 ? 3.320 0.251 -15.498 1.00 97.19 84 GLU A CA 1
ATOM 632 C C . GLU A 1 84 ? 2.470 -0.926 -15.003 1.00 97.19 84 GLU A C 1
ATOM 634 O O . GLU A 1 84 ? 1.588 -0.733 -14.163 1.00 97.19 84 GLU A O 1
ATOM 639 N N . ALA A 1 85 ? 2.774 -2.150 -15.442 1.00 97.06 85 ALA A N 1
ATOM 640 C CA . ALA A 1 85 ? 2.110 -3.363 -14.972 1.00 97.06 85 ALA A CA 1
ATOM 641 C C . ALA A 1 85 ? 2.341 -3.599 -13.471 1.00 97.06 85 ALA A C 1
ATOM 643 O O . ALA A 1 85 ? 1.394 -3.878 -12.733 1.00 97.06 85 ALA A O 1
ATOM 644 N N . GLN A 1 86 ? 3.578 -3.434 -12.992 1.00 96.56 86 GLN A N 1
ATOM 645 C CA . GLN A 1 86 ? 3.900 -3.538 -11.566 1.00 96.56 86 GLN A CA 1
ATOM 646 C C . GLN A 1 86 ? 3.211 -2.441 -10.748 1.00 96.56 86 GLN A C 1
ATOM 648 O O . GLN A 1 86 ? 2.637 -2.727 -9.698 1.00 96.56 86 GLN A O 1
ATOM 653 N N . ALA A 1 87 ? 3.209 -1.197 -11.231 1.00 96.06 87 ALA A N 1
ATOM 654 C CA . ALA A 1 87 ? 2.525 -0.092 -10.567 1.00 96.06 87 ALA A CA 1
ATOM 655 C C . ALA A 1 87 ? 1.012 -0.344 -10.462 1.00 96.06 87 ALA A C 1
ATOM 657 O O . ALA A 1 87 ? 0.420 -0.105 -9.407 1.00 96.06 87 ALA A O 1
ATOM 658 N N . ALA A 1 88 ? 0.393 -0.874 -11.522 1.00 97.38 88 ALA A N 1
ATOM 659 C CA . ALA A 1 88 ? -1.015 -1.256 -11.520 1.00 97.38 88 ALA A CA 1
ATOM 660 C C . ALA A 1 88 ? -1.305 -2.398 -10.531 1.00 97.38 88 ALA A C 1
ATOM 662 O O . ALA A 1 88 ? -2.268 -2.306 -9.766 1.00 97.38 88 ALA A O 1
ATOM 663 N N . ALA A 1 89 ? -0.454 -3.429 -10.489 1.00 96.88 89 ALA A N 1
ATOM 664 C CA . ALA A 1 89 ? -0.584 -4.539 -9.544 1.00 96.88 89 ALA A CA 1
ATOM 665 C C . ALA A 1 89 ? -0.489 -4.057 -8.087 1.00 96.88 89 ALA A C 1
ATOM 667 O O . ALA A 1 89 ? -1.381 -4.335 -7.288 1.00 96.88 89 ALA A O 1
ATOM 668 N N . VAL A 1 90 ? 0.518 -3.240 -7.758 1.00 96.62 90 VAL A N 1
ATOM 669 C CA . VAL A 1 90 ? 0.680 -2.665 -6.411 1.00 96.62 90 VAL A CA 1
ATOM 670 C C . VAL A 1 90 ? -0.508 -1.775 -6.043 1.00 96.62 90 VAL A C 1
ATOM 672 O O . VAL A 1 90 ? -1.021 -1.853 -4.925 1.00 96.62 90 VAL A O 1
ATOM 675 N N . ALA A 1 91 ? -0.997 -0.944 -6.968 1.00 97.19 91 ALA A N 1
ATOM 676 C CA . ALA A 1 91 ? -2.175 -0.116 -6.723 1.00 97.19 91 ALA A CA 1
ATOM 677 C C . ALA A 1 91 ? -3.421 -0.969 -6.421 1.00 97.19 91 ALA A C 1
ATOM 679 O O . ALA A 1 91 ? -4.180 -0.650 -5.498 1.00 97.19 91 ALA A O 1
ATOM 680 N N . GLN A 1 92 ? -3.608 -2.071 -7.152 1.00 97.44 92 GLN A N 1
ATOM 681 C CA . GLN A 1 92 ? -4.697 -3.017 -6.923 1.00 97.44 92 GLN A CA 1
ATOM 682 C C . GLN A 1 92 ? -4.554 -3.736 -5.574 1.00 97.44 92 GLN A C 1
ATOM 684 O O . GLN A 1 92 ? -5.535 -3.827 -4.834 1.00 97.44 92 GLN A O 1
ATOM 689 N N . GLU A 1 93 ? -3.356 -4.199 -5.219 1.00 97.31 93 GLU A N 1
ATOM 690 C CA . GLU A 1 93 ? -3.078 -4.838 -3.927 1.00 97.31 93 GLU A CA 1
ATOM 691 C C . GLU A 1 93 ? -3.348 -3.890 -2.757 1.00 97.31 93 GLU A C 1
ATOM 693 O O . GLU A 1 93 ? -4.037 -4.257 -1.803 1.00 97.31 93 GLU A O 1
ATOM 698 N N . VAL A 1 94 ? -2.896 -2.636 -2.847 1.00 97.94 94 VAL A N 1
ATOM 699 C CA . VAL A 1 94 ? -3.156 -1.617 -1.820 1.00 97.94 94 VAL A CA 1
ATOM 700 C C . VAL A 1 94 ? -4.653 -1.319 -1.706 1.00 97.94 94 VAL A C 1
ATOM 702 O O . VAL A 1 94 ? -5.168 -1.171 -0.593 1.00 97.94 94 VAL A O 1
ATOM 705 N N . ALA A 1 95 ? -5.376 -1.242 -2.826 1.00 97.88 95 ALA A N 1
ATOM 706 C CA . ALA A 1 95 ? -6.823 -1.045 -2.814 1.00 97.88 95 ALA A CA 1
ATOM 707 C C . ALA A 1 95 ? -7.552 -2.225 -2.149 1.00 97.88 95 ALA A C 1
ATOM 709 O O . ALA A 1 95 ? -8.412 -2.010 -1.290 1.00 97.88 95 ALA A O 1
ATOM 710 N N . GLN A 1 96 ? -7.169 -3.463 -2.478 1.00 97.75 96 GLN A N 1
ATOM 711 C CA . GLN A 1 96 ? -7.727 -4.664 -1.856 1.00 97.75 96 GLN A CA 1
ATOM 712 C C . GLN A 1 96 ? -7.406 -4.735 -0.360 1.00 97.75 96 GLN A C 1
ATOM 714 O O . GLN A 1 96 ? -8.309 -4.977 0.439 1.00 97.75 96 GLN A O 1
ATOM 719 N N . ALA A 1 97 ? -6.162 -4.464 0.039 1.00 97.62 97 ALA A N 1
ATOM 720 C CA . ALA A 1 97 ? -5.753 -4.452 1.440 1.00 97.62 97 ALA A CA 1
ATOM 721 C C . ALA A 1 97 ? -6.538 -3.407 2.249 1.00 97.62 97 ALA A C 1
ATOM 723 O O . ALA A 1 97 ? -7.016 -3.701 3.346 1.00 97.62 97 ALA A O 1
ATOM 724 N N . ARG A 1 98 ? -6.753 -2.205 1.693 1.00 97.81 98 ARG A N 1
ATOM 725 C CA . ARG A 1 98 ? -7.596 -1.173 2.322 1.00 97.81 98 ARG A CA 1
ATOM 726 C C . ARG A 1 98 ? -9.047 -1.622 2.464 1.00 97.81 98 ARG A C 1
ATOM 728 O O . ARG A 1 98 ? -9.620 -1.443 3.538 1.00 97.81 98 ARG A O 1
ATOM 735 N N . ALA A 1 99 ? -9.627 -2.226 1.428 1.00 98.06 99 ALA A N 1
ATOM 736 C CA . ALA A 1 99 ? -10.994 -2.741 1.481 1.00 98.06 99 ALA A CA 1
ATOM 737 C C . ALA A 1 99 ? -11.142 -3.860 2.529 1.00 98.06 99 ALA A C 1
ATOM 739 O O . ALA A 1 99 ? -12.089 -3.853 3.317 1.00 98.06 99 ALA A O 1
ATOM 740 N N . GLN A 1 100 ? -10.179 -4.784 2.598 1.00 97.69 100 GLN A N 1
ATOM 741 C CA . GLN A 1 100 ? -10.153 -5.847 3.606 1.00 97.69 100 GLN A CA 1
ATOM 742 C C . GLN A 1 100 ? -9.997 -5.287 5.024 1.00 97.69 100 GLN A C 1
ATOM 744 O O . GLN A 1 100 ? -10.719 -5.712 5.923 1.00 97.69 100 GLN A O 1
ATOM 749 N N . ALA A 1 101 ? -9.123 -4.297 5.228 1.00 97.81 101 ALA A N 1
ATOM 750 C CA . ALA A 1 101 ? -8.948 -3.643 6.522 1.00 97.81 101 ALA A CA 1
ATOM 751 C C . ALA A 1 101 ? -10.224 -2.916 6.978 1.00 97.81 101 ALA A C 1
ATOM 753 O O . ALA A 1 101 ? -10.628 -3.042 8.134 1.00 97.81 101 ALA A O 1
ATOM 754 N N . GLN A 1 102 ? -10.895 -2.197 6.071 1.00 98.06 102 GLN A N 1
ATOM 755 C CA . GLN A 1 102 ? -12.176 -1.544 6.359 1.00 98.06 102 GLN A CA 1
ATOM 756 C C . GLN A 1 102 ? -13.264 -2.561 6.710 1.00 98.06 102 GLN A C 1
ATOM 758 O O . GLN A 1 102 ? -13.993 -2.358 7.682 1.00 98.06 102 GLN A O 1
ATOM 763 N N . LYS A 1 103 ? -13.343 -3.669 5.963 1.00 98.12 103 LYS A N 1
ATOM 764 C CA . LYS A 1 103 ? -14.278 -4.759 6.250 1.00 98.12 103 LYS A CA 1
ATOM 765 C C . LYS A 1 103 ? -14.004 -5.376 7.622 1.00 98.12 103 LYS A C 1
ATOM 767 O O . LYS A 1 103 ? -14.914 -5.448 8.438 1.00 98.12 103 LYS A O 1
ATOM 772 N N . LEU A 1 104 ? -12.751 -5.726 7.914 1.00 98.19 104 LEU A N 1
ATOM 773 C CA . LEU A 1 104 ? -12.351 -6.293 9.202 1.00 98.19 104 LEU A CA 1
ATOM 774 C C . LEU A 1 104 ? -12.657 -5.342 10.367 1.00 98.19 104 LEU A C 1
ATOM 776 O O . LEU A 1 104 ? -13.173 -5.776 11.394 1.00 98.19 104 LEU A O 1
ATOM 780 N N . ALA A 1 105 ? -12.385 -4.045 10.209 1.00 97.94 105 ALA A N 1
ATOM 781 C CA . ALA A 1 105 ? -12.720 -3.043 11.217 1.00 97.94 105 ALA A CA 1
ATOM 782 C C . ALA A 1 105 ? -14.241 -2.919 11.423 1.00 97.94 105 ALA A C 1
ATOM 784 O O . ALA A 1 105 ? -14.703 -2.799 12.561 1.00 97.94 105 ALA A O 1
ATOM 785 N N . GLY A 1 106 ? -15.019 -2.975 10.338 1.00 98.25 106 GLY A N 1
ATOM 786 C CA . GLY A 1 106 ? -16.481 -3.004 10.379 1.00 98.25 106 GLY A CA 1
ATOM 787 C C . GLY A 1 106 ? -17.015 -4.227 11.126 1.00 98.25 106 GLY A C 1
ATOM 788 O O . GLY A 1 106 ? -17.788 -4.072 12.074 1.00 98.25 106 GLY A O 1
ATOM 789 N N . ASP A 1 107 ? -16.537 -5.416 10.762 1.00 97.69 107 ASP A N 1
ATOM 790 C CA . ASP A 1 107 ? -16.926 -6.694 11.364 1.00 97.69 107 ASP A CA 1
ATOM 791 C C . ASP A 1 107 ? -16.542 -6.750 12.851 1.00 97.69 107 ASP A C 1
ATOM 793 O O . ASP A 1 107 ? -17.361 -7.116 13.698 1.00 97.69 107 ASP A O 1
ATOM 797 N N . ALA A 1 108 ? -15.332 -6.307 13.207 1.00 98.12 108 ALA A N 1
ATOM 798 C CA . ALA A 1 108 ? -14.879 -6.233 14.595 1.00 98.12 108 ALA A CA 1
ATOM 799 C C . ALA A 1 108 ? -15.743 -5.274 15.428 1.00 98.12 108 ALA A C 1
ATOM 801 O O . ALA A 1 108 ? -16.130 -5.604 16.550 1.00 98.12 108 ALA A O 1
ATOM 802 N N . LYS A 1 109 ? -16.102 -4.108 14.875 1.00 98.00 109 LYS A N 1
ATOM 803 C CA . LYS A 1 109 ? -16.983 -3.143 15.548 1.00 98.00 109 LYS A CA 1
ATOM 804 C C . LYS A 1 109 ? -18.397 -3.694 15.723 1.00 98.00 109 LYS A C 1
ATOM 806 O O . LYS A 1 109 ? -18.997 -3.482 16.776 1.00 98.00 109 LYS A O 1
ATOM 811 N N . ALA A 1 110 ? -18.929 -4.389 14.719 1.00 97.81 110 ALA A N 1
ATOM 812 C CA . ALA A 1 110 ? -20.235 -5.036 14.801 1.00 97.81 110 ALA A CA 1
ATOM 813 C C . ALA A 1 110 ? -20.242 -6.140 15.868 1.00 97.81 110 ALA A C 1
ATOM 815 O O . ALA A 1 110 ? -21.124 -6.152 16.728 1.00 97.81 110 ALA A O 1
ATOM 816 N N . LYS A 1 111 ? -19.214 -6.997 15.879 1.00 97.81 111 LYS A N 1
ATOM 817 C CA . LYS A 1 111 ? -19.047 -8.055 16.880 1.00 97.81 111 LYS A CA 1
ATOM 818 C C . LYS A 1 111 ? -18.911 -7.489 18.293 1.00 97.81 111 LYS A C 1
ATOM 820 O O . LYS A 1 111 ? -19.636 -7.918 19.183 1.00 97.81 111 LYS A O 1
ATOM 825 N N . ALA A 1 112 ? -18.055 -6.485 18.488 1.00 97.75 112 ALA A N 1
ATOM 826 C CA . ALA A 1 112 ? -17.872 -5.838 19.786 1.00 97.75 112 ALA A CA 1
ATOM 827 C C . ALA A 1 112 ? -19.177 -5.215 20.304 1.00 97.75 112 ALA A C 1
ATOM 829 O O . ALA A 1 112 ? -19.527 -5.409 21.463 1.00 97.75 112 ALA A O 1
ATOM 830 N N . LYS A 1 113 ? -19.939 -4.526 19.442 1.00 97.69 113 LYS A N 1
ATOM 831 C CA . LYS A 1 113 ? -21.260 -3.993 19.809 1.00 97.69 113 LYS A CA 1
ATOM 832 C C . LYS A 1 113 ? -22.241 -5.096 20.205 1.00 97.69 113 LYS A C 1
ATOM 834 O O . LYS A 1 113 ? -22.946 -4.933 21.196 1.00 97.69 113 LYS A O 1
ATOM 839 N N . 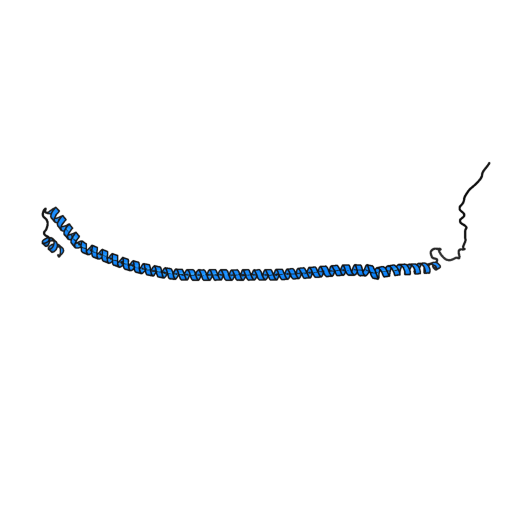GLY A 1 114 ? -22.279 -6.194 19.449 1.00 97.69 114 GLY A N 1
ATOM 840 C CA . GLY A 1 114 ? -23.129 -7.344 19.756 1.00 97.69 114 GLY A CA 1
ATOM 841 C C . GLY A 1 114 ? -22.785 -7.967 21.108 1.00 97.69 114 GLY A C 1
ATOM 842 O O . GLY A 1 114 ? -23.661 -8.132 21.950 1.00 97.69 114 GLY A O 1
ATOM 843 N N . GLU A 1 115 ? -21.502 -8.234 21.359 1.00 97.31 115 GLU A N 1
ATOM 844 C CA . GLU A 1 115 ? -21.042 -8.776 22.641 1.00 97.31 115 GLU A CA 1
ATOM 845 C C . GLU A 1 115 ? -21.302 -7.822 23.811 1.00 97.31 115 GLU A C 1
ATOM 847 O O . GLU A 1 115 ? -21.725 -8.269 24.876 1.00 97.31 115 GLU A O 1
ATOM 852 N N . SER A 1 116 ? -21.079 -6.516 23.634 1.00 97.06 116 SER A N 1
ATOM 853 C CA . SER A 1 116 ? -21.398 -5.519 24.659 1.00 97.06 116 SER A CA 1
ATOM 854 C C . SER A 1 116 ? -22.888 -5.502 24.990 1.00 97.06 116 SER A C 1
ATOM 856 O O . SER A 1 116 ? -23.224 -5.470 26.168 1.00 97.06 116 SER A O 1
ATOM 858 N N . ALA A 1 117 ? -23.770 -5.576 23.989 1.00 97.12 117 ALA A N 1
ATOM 859 C CA . ALA A 1 117 ? -25.214 -5.613 24.215 1.00 97.12 117 ALA A CA 1
ATOM 860 C C . ALA A 1 117 ? -25.646 -6.871 24.988 1.00 97.12 117 ALA A C 1
ATOM 862 O O . ALA A 1 117 ? -26.447 -6.773 25.914 1.00 97.12 117 ALA A O 1
ATOM 863 N N . VAL A 1 118 ? -25.075 -8.037 24.658 1.00 97.69 118 VAL A N 1
ATOM 864 C CA . VAL A 1 118 ? -25.341 -9.289 25.388 1.00 97.69 118 VAL A CA 1
ATOM 865 C C . VAL A 1 118 ? -24.880 -9.181 26.841 1.00 97.69 118 VAL A C 1
ATOM 867 O O . VAL A 1 118 ? -25.668 -9.433 27.748 1.00 97.69 118 VAL A O 1
ATOM 870 N N . ARG A 1 119 ? -23.637 -8.740 27.081 1.00 97.38 119 ARG A N 1
ATOM 871 C CA . ARG A 1 119 ? -23.117 -8.568 28.449 1.00 97.38 119 ARG A CA 1
ATOM 872 C C . ARG A 1 119 ? -23.934 -7.555 29.242 1.00 97.38 119 ARG A C 1
ATOM 874 O O . ARG A 1 119 ? -24.199 -7.775 30.416 1.00 97.38 119 ARG A O 1
ATOM 881 N N . GLN A 1 120 ? -24.346 -6.460 28.610 1.00 97.44 120 GLN A N 1
ATOM 882 C CA . GLN A 1 120 ? -25.164 -5.445 29.260 1.00 97.44 120 GLN A CA 1
ATOM 883 C C . GLN A 1 120 ? -26.526 -6.010 29.680 1.00 97.44 120 GLN A C 1
ATOM 885 O O . GLN A 1 120 ? -26.912 -5.833 30.830 1.00 97.44 120 GLN A O 1
ATOM 890 N N . ALA A 1 121 ? -27.193 -6.775 28.813 1.00 97.31 121 ALA A N 1
ATOM 891 C CA . ALA A 1 121 ? -28.445 -7.447 29.159 1.00 97.31 121 ALA A CA 1
ATOM 892 C C . ALA A 1 121 ? -28.272 -8.476 30.296 1.00 97.31 121 ALA A C 1
ATOM 894 O O . ALA A 1 121 ? -29.123 -8.580 31.182 1.00 97.31 121 ALA A O 1
ATOM 895 N N . GLU A 1 122 ? -27.165 -9.227 30.309 1.00 97.50 122 GLU A N 1
ATOM 896 C CA . GLU A 1 122 ? -26.851 -10.164 31.395 1.00 97.50 122 GLU A CA 1
ATOM 897 C C . GLU A 1 122 ? -26.622 -9.451 32.734 1.00 97.50 122 GLU A C 1
ATOM 899 O O . GLU A 1 122 ? -27.142 -9.891 33.764 1.00 97.50 122 GLU A O 1
ATOM 904 N N . GLU A 1 123 ? -25.860 -8.356 32.736 1.00 97.62 123 GLU A N 1
ATOM 905 C CA . GLU A 1 123 ? -25.606 -7.563 33.942 1.00 97.62 123 GLU A CA 1
ATOM 906 C C . GLU A 1 123 ? -26.875 -6.859 34.438 1.00 97.62 123 GLU A C 1
ATOM 908 O O . GLU A 1 123 ? -27.152 -6.881 35.637 1.00 97.62 123 GLU A O 1
ATOM 913 N N . GLU A 1 124 ? -27.707 -6.326 33.542 1.00 97.38 124 GLU A N 1
ATOM 914 C CA . GLU A 1 124 ? -29.019 -5.767 33.891 1.00 97.38 124 GLU A CA 1
ATOM 915 C C . GLU A 1 124 ? -29.924 -6.825 34.540 1.00 97.38 124 GLU A C 1
ATOM 917 O O . GLU A 1 124 ? -30.550 -6.563 35.571 1.00 97.38 124 GLU A O 1
ATOM 922 N N . ALA A 1 125 ? -29.932 -8.056 34.019 1.00 97.38 125 ALA A N 1
ATOM 923 C CA . ALA A 1 125 ? -30.686 -9.158 34.613 1.00 97.38 125 ALA A CA 1
ATOM 924 C C . ALA A 1 125 ? -30.157 -9.559 36.004 1.00 97.38 125 ALA A C 1
ATOM 926 O O . ALA A 1 125 ? -30.947 -9.861 36.907 1.00 97.38 125 ALA A O 1
ATOM 927 N N . LYS A 1 126 ? -28.832 -9.564 36.212 1.00 97.62 126 LYS A N 1
ATOM 928 C CA . LYS A 1 126 ? -28.228 -9.812 37.536 1.00 97.62 126 LYS A CA 1
ATOM 929 C C . LYS A 1 126 ? -28.564 -8.691 38.516 1.00 97.62 126 LYS A C 1
ATOM 931 O O . LYS A 1 126 ? -28.928 -8.974 39.661 1.00 97.62 126 LYS A O 1
ATOM 936 N N . LEU A 1 127 ? -28.483 -7.440 38.069 1.00 97.81 127 LEU A N 1
ATOM 937 C CA . LEU A 1 127 ? -28.795 -6.272 38.881 1.00 97.81 127 LEU A CA 1
ATOM 938 C C . LEU A 1 127 ? -30.264 -6.279 39.310 1.00 97.81 127 LEU A C 1
ATOM 940 O O . LEU A 1 127 ? -30.541 -6.093 40.492 1.00 97.81 127 LEU A O 1
ATOM 944 N N . ALA A 1 128 ? -31.187 -6.593 38.398 1.00 97.56 128 ALA A N 1
ATOM 945 C CA . ALA A 1 128 ? -32.610 -6.722 38.705 1.00 97.56 128 ALA A CA 1
ATOM 946 C C . ALA A 1 128 ? -32.882 -7.797 39.774 1.00 97.56 128 ALA A C 1
ATOM 948 O O . ALA A 1 128 ? -33.646 -7.562 40.710 1.00 97.56 128 ALA A O 1
ATOM 949 N N . LYS A 1 129 ? -32.213 -8.957 39.690 1.00 97.62 129 LYS A N 1
ATOM 950 C CA . LYS A 1 129 ? -32.308 -10.007 40.722 1.00 97.62 129 LYS A CA 1
ATOM 951 C C . LYS A 1 129 ? -31.760 -9.544 42.073 1.00 97.62 129 LYS A C 1
ATOM 953 O O . LYS A 1 129 ? -32.365 -9.829 43.104 1.00 97.62 129 LYS A O 1
ATOM 958 N N . SER A 1 130 ? -30.625 -8.844 42.072 1.00 97.00 130 SER A N 1
ATOM 959 C CA . SER A 1 130 ? -30.013 -8.308 43.293 1.00 97.00 130 SER A CA 1
ATOM 960 C C . SER A 1 130 ? -30.901 -7.252 43.956 1.00 97.00 130 SER A C 1
ATOM 962 O O . SER A 1 130 ? -31.114 -7.313 45.166 1.00 97.00 130 SER A O 1
ATOM 964 N N . LEU A 1 131 ? -31.480 -6.346 43.161 1.00 97.94 131 LEU A N 1
ATOM 965 C CA . LEU A 1 131 ? -32.458 -5.353 43.609 1.00 97.94 131 LEU A CA 1
ATOM 966 C C . LEU A 1 131 ? -33.668 -6.026 44.251 1.00 97.94 131 LEU A C 1
ATOM 968 O O . LEU A 1 131 ? -33.967 -5.741 45.404 1.00 97.94 131 LEU A O 1
ATOM 972 N N . ALA A 1 132 ? -34.290 -6.992 43.571 1.00 97.50 132 ALA A N 1
ATOM 973 C CA . ALA A 1 132 ? -35.433 -7.717 44.124 1.00 97.50 132 ALA A CA 1
ATOM 974 C C . ALA A 1 132 ? -35.095 -8.418 45.456 1.00 97.50 132 ALA A C 1
ATOM 976 O O . ALA A 1 132 ? -35.868 -8.354 46.410 1.00 97.50 132 ALA A O 1
ATOM 977 N N . ALA A 1 133 ? -33.920 -9.050 45.554 1.00 97.31 133 ALA A N 1
ATOM 978 C CA . ALA A 1 133 ? -33.471 -9.685 46.793 1.00 97.31 133 ALA A CA 1
ATOM 979 C C . ALA A 1 133 ? -33.178 -8.668 47.913 1.00 97.31 133 ALA A C 1
ATOM 981 O O . ALA A 1 133 ? -33.442 -8.948 49.082 1.00 97.31 133 ALA A O 1
ATOM 982 N N . ALA A 1 134 ? -32.621 -7.501 47.580 1.00 97.44 134 ALA A N 1
ATOM 983 C CA . ALA A 1 134 ? -32.396 -6.422 48.536 1.00 97.44 134 ALA A CA 1
ATOM 984 C C . ALA A 1 134 ? -33.722 -5.840 49.047 1.00 97.44 134 ALA A C 1
ATOM 986 O O . ALA A 1 134 ? -33.861 -5.655 50.254 1.00 97.44 134 ALA A O 1
ATOM 987 N N . GLU A 1 135 ? -34.703 -5.642 48.163 1.00 97.50 135 GLU A N 1
ATOM 988 C CA . GLU A 1 135 ? -36.047 -5.168 48.508 1.00 97.50 135 GLU A CA 1
ATOM 989 C C . GLU A 1 135 ? -36.705 -6.088 49.547 1.00 97.50 135 GLU A C 1
ATOM 991 O O . GLU A 1 135 ? -37.176 -5.625 50.586 1.00 97.50 135 GLU A O 1
ATOM 996 N N . VAL A 1 136 ? -36.658 -7.408 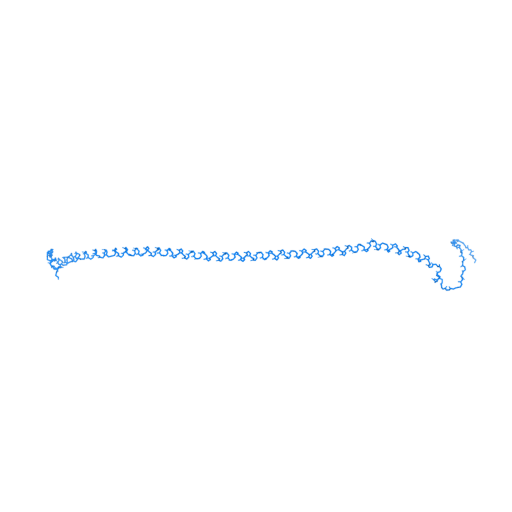49.320 1.00 97.75 136 VAL A N 1
ATOM 997 C CA . VAL A 1 136 ? -37.195 -8.409 50.260 1.00 97.75 136 VAL A CA 1
ATOM 998 C C . VAL A 1 136 ? -36.511 -8.308 51.624 1.00 97.75 136 VAL A C 1
ATOM 1000 O O . VAL A 1 136 ? -37.194 -8.232 52.642 1.00 97.75 136 VAL A O 1
ATOM 1003 N N . ARG A 1 137 ? -35.174 -8.225 51.665 1.00 97.38 137 ARG A N 1
ATOM 1004 C CA . ARG A 1 137 ? -34.432 -8.082 52.933 1.00 97.38 137 ARG A CA 1
ATOM 1005 C C . ARG A 1 137 ? -34.775 -6.787 53.668 1.00 97.38 137 ARG A C 1
ATOM 1007 O O . ARG A 1 137 ? -34.829 -6.786 54.895 1.00 97.38 137 ARG A O 1
ATOM 1014 N N . ILE A 1 138 ? -34.990 -5.689 52.940 1.00 97.31 138 ILE A N 1
ATOM 1015 C CA . ILE A 1 138 ? -35.408 -4.408 53.524 1.00 97.31 138 ILE A CA 1
ATOM 1016 C C . ILE A 1 138 ? -36.799 -4.546 54.147 1.00 97.31 138 ILE A C 1
ATOM 1018 O O . ILE A 1 138 ? -36.996 -4.096 55.277 1.00 97.31 138 ILE A O 1
ATOM 1022 N N . PHE A 1 139 ? -37.742 -5.200 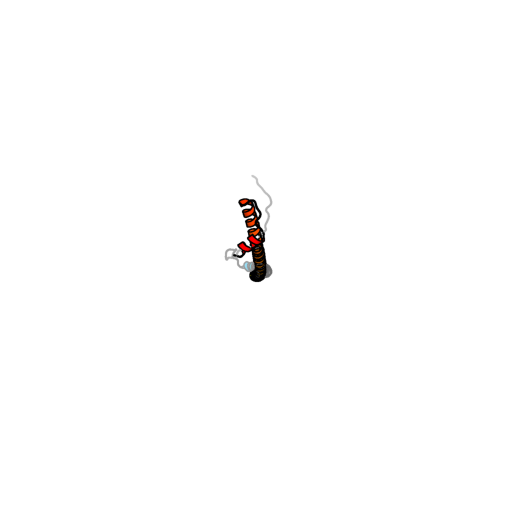53.463 1.00 97.00 139 PHE A N 1
ATOM 1023 C CA . PHE A 1 139 ? -39.074 -5.457 54.012 1.00 97.00 139 PHE A CA 1
ATOM 1024 C C . PHE A 1 139 ? -39.025 -6.336 55.264 1.00 97.00 139 PHE A C 1
ATOM 1026 O O . PHE A 1 139 ? -39.604 -5.966 56.283 1.00 97.00 139 PHE A O 1
ATOM 1033 N N . GLU A 1 140 ? -38.265 -7.430 55.239 1.00 96.75 140 GLU A N 1
ATOM 1034 C CA . GLU A 1 140 ? -38.080 -8.300 56.407 1.00 96.75 140 GLU A CA 1
ATOM 1035 C C . GLU A 1 140 ? -37.444 -7.553 57.589 1.00 96.75 140 GLU A C 1
ATOM 1037 O O . GLU A 1 140 ? -37.897 -7.675 58.730 1.00 96.75 140 GLU A O 1
ATOM 1042 N N . ALA A 1 141 ? -36.410 -6.744 57.333 1.00 96.31 141 ALA A N 1
ATOM 1043 C CA . ALA A 1 141 ? -35.757 -5.939 58.361 1.00 96.31 141 ALA A CA 1
ATOM 1044 C C . ALA A 1 141 ? -36.708 -4.887 58.949 1.00 96.31 141 ALA A C 1
ATOM 1046 O O . ALA A 1 141 ? -36.739 -4.705 60.169 1.00 96.31 141 ALA A O 1
ATOM 1047 N N . ARG A 1 142 ? -37.515 -4.233 58.102 1.00 96.56 142 ARG A N 1
ATOM 1048 C CA . ARG A 1 142 ? -38.552 -3.284 58.526 1.00 96.56 142 ARG A CA 1
ATOM 1049 C C . ARG A 1 142 ? -39.584 -3.970 59.412 1.00 96.56 142 ARG A C 1
ATOM 1051 O O . ARG A 1 142 ? -39.868 -3.470 60.496 1.00 96.56 142 ARG A O 1
ATOM 1058 N N . ASP A 1 143 ? -40.123 -5.105 58.984 1.00 95.62 143 ASP A N 1
ATOM 1059 C CA . ASP A 1 143 ? -41.174 -5.810 59.721 1.00 95.62 143 ASP A CA 1
ATOM 1060 C C . ASP A 1 143 ? -40.648 -6.337 61.063 1.00 95.62 143 ASP A C 1
ATOM 1062 O O . ASP A 1 143 ? -41.303 -6.196 62.099 1.00 95.62 143 ASP A O 1
ATOM 1066 N N . LYS A 1 144 ? -39.405 -6.835 61.086 1.00 94.69 144 LYS A N 1
ATOM 1067 C CA . LYS A 1 144 ? -38.719 -7.222 62.323 1.00 94.69 144 LYS A CA 1
ATOM 1068 C C . LYS A 1 144 ? -38.500 -6.029 63.256 1.00 94.69 144 LYS A C 1
ATOM 1070 O O . LYS A 1 144 ? -38.708 -6.174 64.461 1.00 94.69 144 LYS A O 1
ATOM 1075 N N . ALA A 1 145 ? -38.107 -4.866 62.738 1.00 92.81 145 ALA A N 1
ATOM 1076 C CA . ALA A 1 145 ? -37.967 -3.652 63.540 1.00 92.81 145 ALA A CA 1
ATOM 1077 C C . ALA A 1 145 ? -39.322 -3.214 64.116 1.00 92.81 145 ALA A C 1
ATOM 1079 O O . ALA A 1 145 ? -39.428 -3.008 65.322 1.00 92.81 145 ALA A O 1
ATOM 1080 N N . LEU A 1 146 ? -40.375 -3.174 63.291 1.00 93.44 146 LEU A N 1
ATOM 1081 C CA . LEU A 1 146 ? -41.735 -2.827 63.715 1.00 93.44 146 LEU A CA 1
ATOM 1082 C C . LEU A 1 146 ? -42.281 -3.785 64.784 1.00 93.44 146 LEU A C 1
ATOM 1084 O O . LEU A 1 146 ? -42.914 -3.327 65.733 1.00 93.44 146 LEU A O 1
ATOM 1088 N N . SER A 1 147 ? -41.976 -5.086 64.708 1.00 91.56 147 SER A N 1
ATOM 1089 C CA . SER A 1 147 ? -42.375 -6.045 65.753 1.00 91.56 147 SER A CA 1
ATOM 1090 C C . SER A 1 147 ? -41.721 -5.783 67.117 1.00 91.56 147 SER A C 1
ATOM 1092 O O . SER A 1 147 ? -42.301 -6.111 68.150 1.00 91.56 147 SER A O 1
ATOM 1094 N N . GLN A 1 148 ? -40.534 -5.166 67.138 1.00 92.12 148 GLN A N 1
ATOM 1095 C CA . GLN A 1 148 ? -39.814 -4.839 68.372 1.00 92.12 148 GLN A CA 1
ATOM 1096 C C . GLN A 1 148 ? -40.286 -3.516 68.989 1.00 92.12 148 GLN A C 1
ATOM 1098 O O . GLN A 1 148 ? -40.107 -3.314 70.189 1.00 92.12 148 GLN A O 1
ATOM 1103 N N . VAL A 1 149 ? -40.934 -2.635 68.212 1.00 91.50 149 VAL A N 1
ATOM 1104 C CA . VAL A 1 149 ? -41.388 -1.312 68.681 1.00 91.50 149 VAL A CA 1
ATOM 1105 C C . VAL A 1 149 ? -42.339 -1.426 69.868 1.00 91.50 149 VAL A C 1
ATOM 1107 O O . VAL A 1 149 ? -42.182 -0.685 70.830 1.00 91.50 149 VAL A O 1
ATOM 1110 N N . ALA A 1 150 ? -43.292 -2.363 69.845 1.00 85.88 150 ALA A N 1
ATOM 1111 C CA . ALA A 1 150 ? -44.247 -2.529 70.944 1.00 85.88 150 ALA A CA 1
ATOM 1112 C C . ALA A 1 150 ? -43.563 -2.930 72.266 1.00 85.88 150 ALA A C 1
ATOM 1114 O O . ALA A 1 150 ? -43.963 -2.465 73.335 1.00 85.88 150 ALA A O 1
ATOM 1115 N N . GLY A 1 151 ? -42.513 -3.757 72.187 1.00 87.31 151 GLY A N 1
ATOM 1116 C CA . GLY A 1 151 ? -41.688 -4.124 73.340 1.00 87.31 151 GLY A CA 1
ATOM 1117 C C . GLY A 1 151 ? -40.916 -2.921 73.870 1.00 87.31 151 GLY A C 1
ATOM 1118 O O . GLY A 1 151 ? -41.087 -2.549 75.024 1.00 87.31 151 GLY A O 1
ATOM 1119 N N . ILE A 1 152 ? -40.181 -2.228 72.995 1.00 87.81 152 ILE A N 1
ATOM 1120 C CA . ILE A 1 152 ? -39.402 -1.033 73.362 1.00 87.81 152 ILE A CA 1
ATOM 1121 C C . ILE A 1 152 ? -40.305 0.063 73.946 1.00 87.81 152 ILE A C 1
ATOM 1123 O O . ILE A 1 152 ? -39.933 0.713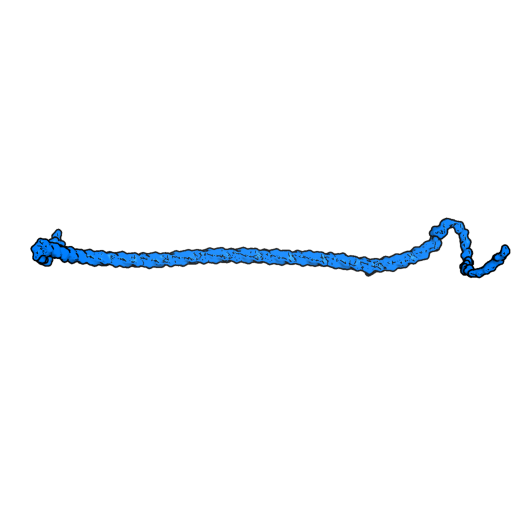 74.921 1.00 87.81 152 ILE A O 1
ATOM 1127 N N . ALA A 1 153 ? -41.496 0.271 73.380 1.00 87.88 153 ALA A N 1
ATOM 1128 C CA . ALA A 1 153 ? -42.468 1.232 73.890 1.00 87.88 153 ALA A CA 1
ATOM 1129 C C . ALA A 1 153 ? -42.963 0.853 75.293 1.00 87.88 153 ALA A C 1
ATOM 1131 O O . ALA A 1 153 ? -43.063 1.729 76.150 1.00 87.88 153 ALA A O 1
ATOM 1132 N N . SER A 1 154 ? -43.216 -0.437 75.543 1.00 85.94 154 SER A N 1
ATOM 1133 C CA . SER A 1 154 ? -43.617 -0.941 76.864 1.00 85.94 154 SER A CA 1
ATOM 1134 C C . SER A 1 154 ? -42.495 -0.766 77.891 1.00 85.94 154 SER A C 1
ATOM 1136 O O . SER A 1 154 ? -42.736 -0.196 78.953 1.00 85.94 154 SER A O 1
ATOM 1138 N N . ASP A 1 155 ? -41.267 -1.156 77.540 1.00 86.94 155 ASP A N 1
ATOM 1139 C CA . ASP A 1 155 ? -40.084 -1.026 78.401 1.00 86.94 155 ASP A CA 1
ATOM 1140 C C . ASP A 1 155 ? -39.787 0.451 78.721 1.00 86.94 155 ASP A C 1
ATOM 1142 O O . ASP A 1 155 ? -39.475 0.821 79.855 1.00 86.94 155 ASP A O 1
ATOM 1146 N N . THR A 1 156 ? -39.934 1.333 77.725 1.00 87.94 156 THR A N 1
ATOM 1147 C CA . THR A 1 156 ? -39.748 2.782 77.895 1.00 87.94 156 THR A CA 1
ATOM 1148 C C . THR A 1 156 ? -40.849 3.381 78.773 1.00 87.94 156 THR A C 1
ATOM 1150 O O . THR A 1 156 ? -40.554 4.196 79.648 1.00 87.94 156 THR A O 1
ATOM 1153 N N . ALA A 1 157 ? -42.110 2.975 78.586 1.00 85.75 157 ALA A N 1
ATOM 1154 C CA . ALA A 1 157 ? -43.225 3.420 79.419 1.00 85.75 157 ALA A CA 1
ATOM 1155 C C . ALA A 1 157 ? -43.053 2.973 80.880 1.00 85.75 157 ALA A C 1
ATOM 1157 O O . ALA A 1 157 ? -43.247 3.784 81.788 1.00 85.75 157 ALA A O 1
ATOM 1158 N N . GLU A 1 158 ? -42.616 1.732 81.117 1.00 85.25 158 GLU A N 1
ATOM 1159 C CA . GLU A 1 158 ? -42.290 1.229 82.455 1.00 85.25 158 GLU A CA 1
ATOM 1160 C C . GLU A 1 158 ? -41.187 2.068 83.114 1.00 85.25 158 GLU A C 1
ATOM 1162 O O . GLU A 1 158 ? -41.353 2.536 84.244 1.00 85.25 158 GLU A O 1
ATOM 1167 N N . ALA A 1 159 ? -40.096 2.334 82.388 1.00 86.25 159 ALA A N 1
ATOM 1168 C CA . ALA A 1 159 ? -38.987 3.146 82.882 1.00 86.25 159 ALA A CA 1
ATOM 1169 C C . ALA A 1 159 ? -39.416 4.585 83.229 1.00 86.25 159 ALA A C 1
ATOM 1171 O O . ALA A 1 159 ? -38.988 5.128 84.254 1.00 86.25 159 ALA A O 1
ATOM 1172 N N . ILE A 1 160 ? -40.281 5.200 82.413 1.00 85.81 160 ILE A N 1
ATOM 1173 C CA . ILE A 1 160 ? -40.835 6.539 82.667 1.00 85.81 160 ILE A CA 1
ATOM 1174 C C . ILE A 1 160 ? -41.730 6.533 83.916 1.00 85.81 160 ILE A C 1
ATOM 1176 O O . ILE A 1 160 ? -41.563 7.393 84.784 1.00 85.81 160 ILE A O 1
ATOM 1180 N N . VAL A 1 161 ? -42.643 5.563 84.054 1.00 84.81 161 VAL A N 1
ATOM 1181 C CA . VAL A 1 161 ? -43.541 5.475 85.222 1.00 84.81 161 VAL A CA 1
ATOM 1182 C C . VAL A 1 161 ? -42.757 5.206 86.506 1.00 84.81 161 VAL A C 1
ATOM 1184 O O . VAL A 1 161 ? -43.013 5.862 87.521 1.00 84.81 161 VAL A O 1
ATOM 1187 N N . ALA A 1 162 ? -41.752 4.328 86.459 1.00 85.94 162 ALA A N 1
ATOM 1188 C CA . ALA A 1 162 ? -40.863 4.064 87.587 1.00 85.94 162 ALA A CA 1
ATOM 1189 C C . ALA A 1 162 ? -40.092 5.323 88.017 1.00 85.94 162 ALA A C 1
ATOM 1191 O O . ALA A 1 162 ? -39.978 5.602 89.212 1.00 85.94 162 ALA A O 1
ATOM 1192 N N . LYS A 1 163 ? -39.611 6.125 87.055 1.00 86.31 163 LYS A N 1
ATOM 1193 C CA . LYS A 1 163 ? -38.927 7.400 87.326 1.00 86.31 163 LYS A CA 1
ATOM 1194 C C . LYS A 1 163 ? -39.846 8.477 87.907 1.00 86.31 163 LYS A C 1
ATOM 1196 O O . LYS A 1 163 ? -39.376 9.255 88.733 1.00 86.31 163 LYS A O 1
ATOM 1201 N N . LEU A 1 164 ? -41.114 8.539 87.494 1.00 82.81 164 LEU A N 1
ATOM 1202 C CA . LEU A 1 164 ? -42.060 9.579 87.927 1.00 82.81 164 LEU A CA 1
ATOM 1203 C C . LEU A 1 164 ? -42.786 9.250 89.239 1.00 82.81 164 LEU A C 1
ATOM 1205 O O . LEU A 1 164 ? -43.081 10.156 90.013 1.00 82.81 164 LEU A O 1
ATOM 1209 N N . THR A 1 165 ? -43.087 7.976 89.496 1.00 79.56 165 THR A N 1
ATOM 1210 C CA . THR A 1 165 ? -43.912 7.549 90.645 1.00 79.56 165 THR A CA 1
ATOM 1211 C C . THR A 1 165 ? -43.117 6.837 91.742 1.00 79.56 165 THR A C 1
ATOM 1213 O O . THR A 1 165 ? -43.637 6.612 92.836 1.00 79.56 165 THR A O 1
ATOM 1216 N N . GLY A 1 166 ? -41.858 6.469 91.470 1.00 75.50 166 GLY A N 1
ATOM 1217 C CA . GLY A 1 166 ? -40.991 5.746 92.406 1.00 75.50 166 GLY A CA 1
ATOM 1218 C C . GLY A 1 166 ? -41.367 4.274 92.622 1.00 75.50 166 GLY A C 1
ATOM 1219 O O . GLY A 1 166 ? -40.743 3.607 93.447 1.00 75.50 166 GLY A O 1
ATOM 1220 N N . LYS A 1 167 ? -42.369 3.751 91.900 1.00 70.62 167 LYS A N 1
ATOM 1221 C CA . LYS A 1 167 ? -42.789 2.341 91.908 1.00 70.62 167 LYS A CA 1
ATOM 1222 C C . LYS A 1 167 ? -42.895 1.825 90.472 1.00 70.62 167 LYS A C 1
ATOM 1224 O O . LYS A 1 167 ? -43.312 2.559 89.583 1.00 70.62 167 LYS A O 1
ATOM 1229 N N . ALA A 1 168 ? -42.520 0.568 90.245 1.00 69.69 168 ALA A N 1
ATOM 1230 C CA . ALA A 1 168 ? -42.681 -0.069 88.939 1.00 69.69 168 ALA A CA 1
ATOM 1231 C C . ALA A 1 168 ? -44.173 -0.320 88.654 1.00 69.69 168 ALA A C 1
ATOM 1233 O O . ALA A 1 168 ? -44.884 -0.834 89.520 1.00 69.69 168 ALA A O 1
ATOM 1234 N N . ALA A 1 169 ? -44.642 0.049 87.459 1.00 67.06 169 ALA A N 1
ATOM 1235 C CA . ALA A 1 169 ? -45.982 -0.304 86.994 1.00 67.06 169 ALA A CA 1
ATOM 1236 C C . ALA A 1 169 ? -46.055 -1.810 86.717 1.00 67.06 169 ALA A C 1
ATOM 1238 O O . ALA A 1 169 ? -45.093 -2.395 86.219 1.00 67.06 169 ALA A O 1
ATOM 1239 N N . SER A 1 170 ? -47.180 -2.459 87.026 1.00 70.31 170 SER A N 1
ATOM 1240 C CA . SER A 1 170 ? -47.296 -3.896 86.774 1.00 70.31 170 SER A CA 1
ATOM 1241 C C . SER A 1 170 ? -47.474 -4.183 85.276 1.00 70.31 170 SER A C 1
ATOM 1243 O O . SER A 1 170 ? -48.148 -3.448 84.551 1.00 70.31 170 SER A O 1
ATOM 1245 N N . ALA A 1 171 ? -46.925 -5.306 84.802 1.00 68.81 171 ALA A N 1
ATOM 1246 C CA . ALA A 1 171 ? -47.026 -5.723 83.398 1.00 68.81 171 ALA A CA 1
ATOM 1247 C C . ALA A 1 171 ? -48.481 -5.863 82.892 1.00 68.81 171 ALA A C 1
ATOM 1249 O O . ALA A 1 171 ? -48.730 -5.808 81.687 1.00 68.81 171 ALA A O 1
ATOM 1250 N N . ALA A 1 172 ? -49.448 -6.043 83.801 1.00 68.69 172 ALA A N 1
ATOM 1251 C CA . ALA A 1 172 ? -50.873 -6.096 83.485 1.00 68.69 172 ALA A CA 1
ATOM 1252 C C . ALA A 1 172 ? -51.463 -4.706 83.179 1.00 68.69 172 ALA A C 1
ATOM 1254 O O . ALA A 1 172 ? -52.256 -4.580 82.247 1.00 68.69 172 ALA A O 1
ATOM 1255 N N . GLU A 1 173 ? -51.045 -3.665 83.905 1.00 69.06 173 GLU A N 1
ATOM 1256 C CA . GLU A 1 173 ? -51.510 -2.282 83.715 1.00 69.06 173 GLU A CA 1
ATOM 1257 C C . GLU A 1 173 ? -50.957 -1.678 82.417 1.00 69.06 173 GLU A C 1
ATOM 1259 O O . GLU A 1 173 ? -51.699 -1.067 81.648 1.00 69.06 173 GLU A O 1
ATOM 1264 N N . LEU A 1 174 ? -49.680 -1.937 82.115 1.00 69.56 174 LEU A N 1
ATOM 1265 C CA . LEU A 1 174 ? -49.035 -1.491 80.874 1.00 69.56 174 LEU A CA 1
ATOM 1266 C C . LEU A 1 174 ? -49.655 -2.157 79.632 1.00 69.56 174 LEU A C 1
ATOM 1268 O O . LEU A 1 174 ? -49.924 -1.487 78.636 1.00 69.56 174 LEU A O 1
ATOM 1272 N N . LYS A 1 175 ? -49.965 -3.461 79.697 1.00 70.25 175 LYS A N 1
ATOM 1273 C CA . LYS A 1 175 ? -50.663 -4.173 78.608 1.00 70.25 175 LYS A CA 1
ATOM 1274 C C . LYS A 1 175 ? -52.107 -3.720 78.411 1.00 70.25 175 LYS A C 1
ATOM 1276 O O . LYS A 1 175 ? -52.587 -3.759 77.280 1.00 70.25 175 LYS A O 1
ATOM 1281 N N . ALA A 1 176 ? -52.808 -3.352 79.484 1.00 71.94 176 ALA A N 1
ATOM 1282 C CA . ALA A 1 176 ? -54.170 -2.836 79.396 1.00 71.94 176 ALA A CA 1
ATOM 1283 C C . ALA A 1 176 ? -54.199 -1.451 78.729 1.00 71.94 176 ALA A C 1
ATOM 1285 O O . ALA A 1 176 ? -55.053 -1.212 77.880 1.00 71.94 176 ALA A O 1
ATOM 1286 N N . ALA A 1 177 ? -53.230 -0.583 79.045 1.00 66.19 177 ALA A N 1
ATOM 1287 C CA . ALA A 1 177 ? -53.094 0.742 78.439 1.00 66.19 177 ALA A CA 1
ATOM 1288 C C . ALA A 1 177 ? -52.630 0.701 76.971 1.00 66.19 177 ALA A C 1
ATOM 1290 O O . ALA A 1 177 ? -53.091 1.501 76.170 1.00 66.19 177 ALA A O 1
ATOM 1291 N N . ALA A 1 178 ? -51.763 -0.245 76.592 1.00 67.69 178 ALA A N 1
ATOM 1292 C CA . ALA A 1 178 ? -51.265 -0.383 75.216 1.00 67.69 178 ALA A CA 1
ATOM 1293 C C . ALA A 1 178 ? -52.284 -0.979 74.214 1.00 67.69 178 ALA A C 1
ATOM 1295 O O . ALA A 1 178 ? -52.004 -1.035 73.018 1.00 67.69 178 ALA A O 1
ATOM 1296 N N . LYS A 1 179 ? -53.430 -1.484 74.693 1.00 62.47 179 LYS A N 1
ATOM 1297 C CA . LYS A 1 179 ? -54.512 -2.069 73.875 1.00 62.47 179 LYS A CA 1
ATOM 1298 C C . LYS A 1 179 ? -55.703 -1.126 73.646 1.00 62.47 179 LYS A C 1
ATOM 1300 O O . LYS A 1 179 ? -56.599 -1.512 72.894 1.00 62.47 179 LYS A O 1
ATOM 1305 N N . ALA A 1 180 ? -55.735 0.021 74.325 1.00 46.69 180 ALA A N 1
ATOM 1306 C CA . ALA A 1 180 ? -56.727 1.083 74.148 1.00 46.69 180 ALA A CA 1
ATOM 1307 C C . ALA A 1 180 ? -56.266 2.064 73.063 1.00 46.69 180 ALA A C 1
ATOM 1309 O O . ALA A 1 180 ? -57.148 2.558 72.327 1.00 46.69 180 ALA A O 1
#

Secondary structure (DSSP, 8-state):
--------------------SSS-TT--GGGHHHHHHHHHHHHHHHHHHIIIIIHHHHHHHHHHHHHHHHHHHHHHHHHHHHHHHHHHHHHHHHHHHHHHHHHHHHHHHHHHHHHHHHHHHHHHHHHHHHHHHHHHHHHHHHHHHHHHHHHHHHHHHHHHHHHHHSSPPPHHHHHHHTT-

Organism: NCBI:txid2803784

pLDDT: mean 84.54, std 19.26, range [30.89, 98.25]

Foldseek 3Di:
DDDDDDDDDDDDDDDDDDDDDDDDPVPPCPCVVVVVVVVCVVVVVVVCCCVPPVVVVVVVVVVVVVVVVVVVVVVVVVVVVVVVVVVVVVVVVVVVVVVVVVVVVVVVVVVVVVVVVVVVVVVVVVVVVVVVVVVVVVVVVVVVVVVCVLVVVLVVVQVVCCVPVVDGDDPVVSVVVSVD

Solvent-accessible surface area (backbone atoms only — not comparable to full-atom values): 10514 Å² total; per-residue (Å²): 138,81,86,85,91,88,88,83,82,85,82,76,82,84,81,90,76,87,87,78,93,82,75,65,85,87,70,58,64,86,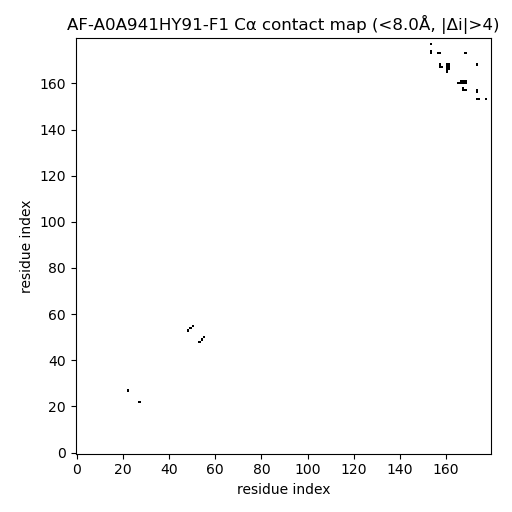62,46,63,63,55,50,52,53,47,52,51,54,48,51,54,51,47,50,46,40,64,70,48,54,50,54,57,52,50,53,53,52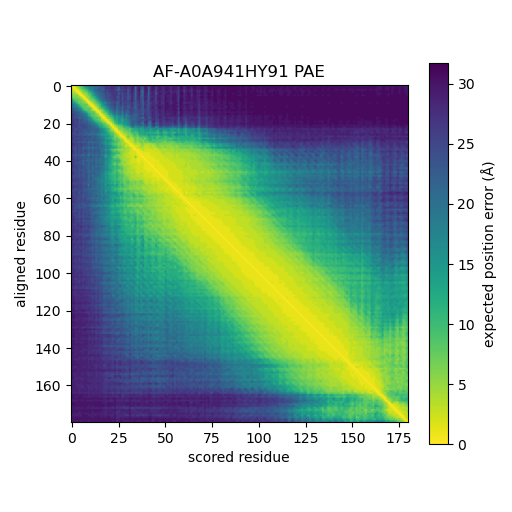,49,55,48,52,54,48,52,53,48,51,51,52,50,52,50,51,53,49,52,53,49,52,52,50,51,51,50,52,52,50,51,54,50,50,52,50,52,50,50,52,49,52,52,51,51,50,52,52,49,52,52,52,53,50,51,53,51,49,54,52,50,50,53,51,49,53,52,50,49,55,54,49,52,51,52,51,50,52,52,47,52,56,50,58,67,44,45,63,54,54,52,49,56,50,50,39,54,51,44,24,72,75,68,76,48,77,66,55,75,68,59,55,55,57,62,76,73,111

Mean predicted aligned error: 16.1 Å

Sequence (180 aa):
MAEPVTEAAHAVAGAAVEHGSGGLPQFDLAQWPGQMVWMLIIFGILFFLFSKVFVPKLGGTIEAREDRISGDIAAARKMKEESEAQAAAVAQEVAQARAQAQKLAGDAKAKAKGESAVRQAEEEAKLAKSLAAAEVRIFEARDKALSQVAGIASDTAEAIVAKLTGKAASAAELKAAAKA